Protein AF-A0A2E4BAB6-F1 (afdb_monomer_lite)

Secondary structure (DSSP, 8-state):
------------------S-SS--------PPPPPTT---EEEE-TTTHHHHHHHHHHH-TT-EEEEEES-GGG-S--S-SEEEETTGGGSS-----PPPPPSSTTS--PPPPPPPHHHHHHHHHHHHHHHHHHHH-TTEEEEEE-S-SS--HHHHHHHHHHHHHHHHTT-TTTS----PPPPS-HHHHHHHHHHTT-SSHHHHHHHHHHHIIIIIGGG--

Sequence (221 aa):
MTTDAQDAQDPFDVDAATEADRQNAGHPSEATPAPKGVPRLHVAGTSTVCREIEAVRAQHPEAGVFLVTLSWRHNYNCGADQVIVANEPRGAAFDLRPPPKPKRKGEPKEQPSTLSIDELHGLINVGEEIVHLLLDDERTHVVVMDGYPQGQIYARFAACLAGRCLKLRRASRHVTMPRMTAPADAICKAALARFKKCRSVEKMRAAAEAYYHEELADRFP

Structure (mmCIF, N/CA/C/O backbone):
data_AF-A0A2E4BAB6-F1
#
_entry.id   AF-A0A2E4BAB6-F1
#
loop_
_atom_site.group_PDB
_atom_site.id
_atom_site.type_symbol
_atom_site.label_atom_id
_atom_site.label_alt_id
_atom_site.label_comp_id
_atom_site.label_asym_id
_atom_site.label_entity_id
_atom_site.label_seq_id
_atom_site.pdbx_PDB_ins_code
_atom_site.Cartn_x
_atom_site.Cartn_y
_atom_site.Cartn_z
_atom_site.occupancy
_atom_site.B_iso_or_equiv
_atom_site.auth_seq_id
_atom_site.auth_comp_id
_atom_site.auth_asym_id
_atom_site.auth_atom_id
_atom_site.pdbx_PDB_model_num
ATOM 1 N N . MET A 1 1 ? -14.820 -82.197 18.570 1.00 39.72 1 MET A N 1
ATOM 2 C CA . MET A 1 1 ? -13.629 -82.302 19.435 1.00 39.72 1 MET A CA 1
ATOM 3 C C . MET A 1 1 ? -12.663 -81.249 18.926 1.00 39.72 1 MET A C 1
ATOM 5 O O . MET A 1 1 ? -12.193 -81.386 17.808 1.00 39.72 1 MET A O 1
ATOM 9 N N . THR A 1 2 ? -12.787 -80.048 19.498 1.00 39.47 2 THR A N 1
ATOM 10 C CA . THR A 1 2 ? -11.874 -79.471 20.521 1.00 39.47 2 THR A CA 1
ATOM 11 C C . THR A 1 2 ? -10.687 -78.816 19.813 1.00 39.47 2 THR A C 1
ATOM 13 O O . THR A 1 2 ? -9.873 -79.531 19.243 1.00 39.47 2 THR A O 1
ATOM 16 N N . THR A 1 3 ? -10.776 -77.496 19.566 1.00 40.22 3 THR A N 1
ATOM 17 C CA . THR A 1 3 ? -10.266 -76.392 20.438 1.00 40.22 3 THR A CA 1
ATOM 18 C C . THR A 1 3 ? -8.757 -76.258 20.253 1.00 40.22 3 THR A C 1
ATOM 20 O O . THR A 1 3 ? -8.073 -77.268 20.179 1.00 40.22 3 THR A O 1
ATOM 23 N N . ASP A 1 4 ? -8.107 -75.111 20.247 1.00 38.69 4 ASP A N 1
ATOM 24 C CA . ASP A 1 4 ? -8.407 -73.679 20.305 1.00 38.69 4 ASP A CA 1
ATOM 25 C C . ASP A 1 4 ? -7.017 -73.016 20.206 1.00 38.69 4 ASP A C 1
ATOM 27 O O . ASP A 1 4 ? -6.003 -73.719 20.262 1.00 38.69 4 ASP A O 1
ATOM 31 N N . ALA A 1 5 ? -6.996 -71.681 20.207 1.00 46.00 5 ALA A N 1
ATOM 32 C CA . ALA A 1 5 ? -5.872 -70.843 20.641 1.00 46.00 5 ALA A CA 1
ATOM 33 C C . ALA A 1 5 ? -4.708 -70.678 19.627 1.00 46.00 5 ALA A C 1
ATOM 35 O O . ALA A 1 5 ? -4.180 -71.644 19.095 1.00 46.00 5 ALA A O 1
ATOM 36 N N . GLN A 1 6 ? -4.219 -69.470 19.323 1.00 46.00 6 GLN A N 1
ATOM 37 C CA . GLN A 1 6 ? -4.234 -68.252 20.136 1.00 46.00 6 GLN A CA 1
ATOM 38 C C . GLN A 1 6 ? -3.813 -67.002 19.336 1.00 46.00 6 GLN A C 1
ATOM 40 O O . GLN A 1 6 ? -2.966 -67.101 18.453 1.00 46.00 6 GLN A O 1
ATOM 45 N N . ASP A 1 7 ? -4.393 -65.874 19.772 1.00 41.25 7 ASP A N 1
ATOM 46 C CA . ASP A 1 7 ? -3.896 -64.485 19.892 1.00 41.25 7 ASP A CA 1
ATOM 47 C C . ASP A 1 7 ? -3.332 -63.732 18.664 1.00 41.25 7 ASP A C 1
ATOM 49 O O . ASP A 1 7 ? -2.538 -64.252 17.892 1.00 41.25 7 ASP A O 1
ATOM 53 N N . ALA A 1 8 ? -3.671 -62.457 18.416 1.00 42.31 8 ALA A N 1
ATOM 54 C CA . ALA A 1 8 ? -4.069 -61.356 19.313 1.00 42.31 8 ALA A CA 1
ATOM 55 C C . ALA A 1 8 ? -5.081 -60.416 18.599 1.00 42.31 8 ALA A C 1
ATOM 57 O O . ALA A 1 8 ? -4.942 -60.175 17.402 1.00 42.31 8 ALA A O 1
ATOM 58 N N . GLN A 1 9 ? -6.231 -60.053 19.185 1.00 40.25 9 GLN A N 1
ATOM 59 C CA . GLN A 1 9 ? -6.494 -58.921 20.105 1.00 40.25 9 GLN A CA 1
ATOM 60 C C . GLN A 1 9 ? -6.102 -57.515 19.583 1.00 40.25 9 GLN A C 1
ATOM 62 O O . GLN A 1 9 ? -4.932 -57.146 19.604 1.00 40.25 9 GLN A O 1
ATOM 67 N N . ASP A 1 10 ? -7.120 -56.789 19.078 1.00 41.84 10 ASP A N 1
ATOM 68 C CA . ASP A 1 10 ? -7.724 -55.502 19.544 1.00 41.84 10 ASP A CA 1
ATOM 69 C C . ASP A 1 10 ? -7.013 -54.705 20.672 1.00 41.84 10 ASP A C 1
ATOM 71 O O . ASP A 1 10 ? -6.209 -55.299 21.389 1.00 41.84 10 ASP A O 1
ATOM 75 N N . PRO A 1 11 ? -7.386 -53.443 21.020 1.00 48.22 11 PRO A N 1
ATOM 76 C CA . PRO A 1 11 ? -8.389 -52.518 20.451 1.00 48.22 11 PRO A CA 1
ATOM 77 C C . PRO A 1 11 ? -7.924 -51.032 20.454 1.00 48.22 11 PRO A C 1
ATOM 79 O O . PRO A 1 11 ? -6.825 -50.714 20.894 1.00 48.22 11 PRO A O 1
ATOM 82 N N . PHE A 1 12 ? -8.757 -50.109 19.960 1.00 40.88 12 PHE A N 1
ATOM 83 C CA . PHE A 1 12 ? -9.230 -48.900 20.673 1.00 40.88 12 PHE A CA 1
ATOM 84 C C . PHE A 1 12 ? -9.805 -47.875 19.687 1.00 40.88 12 PHE A C 1
ATOM 86 O O . PHE A 1 12 ? -9.094 -47.058 19.102 1.00 40.88 12 PHE A O 1
ATOM 93 N N . ASP A 1 13 ? -11.135 -47.910 19.582 1.00 45.53 13 ASP A N 1
ATOM 94 C CA . ASP A 1 13 ? -11.971 -46.717 19.475 1.00 45.53 13 ASP A CA 1
ATOM 95 C C . ASP A 1 13 ? -11.515 -45.643 20.468 1.00 45.53 13 ASP A C 1
ATOM 97 O O . ASP A 1 13 ? -11.344 -45.928 21.658 1.00 45.53 13 ASP A O 1
ATOM 101 N N . VAL A 1 14 ? -11.426 -44.396 20.000 1.00 47.94 14 VAL A N 1
ATOM 102 C CA . VAL A 1 14 ? -11.702 -43.239 20.852 1.00 47.94 14 VAL A CA 1
ATOM 103 C C . VAL A 1 14 ? -12.513 -42.225 20.050 1.00 47.94 14 VAL A C 1
ATOM 105 O O . VAL A 1 14 ? -12.021 -41.566 19.134 1.00 47.94 14 VAL A O 1
ATOM 108 N N . ASP A 1 15 ? -13.779 -42.155 20.437 1.00 36.84 15 ASP A N 1
ATOM 109 C CA . ASP A 1 15 ? -14.764 -41.132 20.131 1.00 36.84 15 ASP A CA 1
ATOM 110 C C . ASP A 1 15 ? -14.285 -39.690 20.379 1.00 36.84 15 ASP A C 1
ATOM 112 O O . ASP A 1 15 ? -13.446 -39.406 21.232 1.00 36.84 15 ASP A O 1
ATOM 116 N N . ALA A 1 16 ? -14.996 -38.776 19.715 1.00 43.91 16 ALA A N 1
ATOM 117 C CA . ALA A 1 16 ? -15.327 -37.435 20.192 1.00 43.91 16 ALA A CA 1
ATOM 118 C C . ALA A 1 16 ? -14.174 -36.434 20.411 1.00 43.91 16 ALA A C 1
ATOM 120 O O . ALA A 1 16 ? -13.684 -36.219 21.516 1.00 43.91 16 ALA A O 1
ATOM 121 N N . ALA A 1 17 ? -13.920 -35.634 19.374 1.00 35.47 17 ALA A N 1
ATOM 122 C CA . ALA A 1 17 ? -13.542 -34.232 19.544 1.00 35.47 17 ALA A CA 1
ATOM 123 C C . ALA A 1 17 ? -14.563 -33.344 18.810 1.00 35.47 17 ALA A C 1
ATOM 125 O O . ALA A 1 17 ? -14.364 -32.908 17.682 1.00 35.47 17 ALA A O 1
ATOM 126 N N . THR A 1 18 ? -15.707 -33.187 19.477 1.00 41.09 18 THR A N 1
ATOM 127 C CA . THR A 1 18 ? -16.563 -31.992 19.546 1.00 41.09 18 THR A CA 1
ATOM 128 C C . THR A 1 18 ? -16.419 -30.932 18.446 1.00 41.09 18 THR A C 1
ATOM 130 O O . THR A 1 18 ? -15.488 -30.128 18.439 1.00 41.09 18 THR A O 1
ATOM 133 N N . GLU A 1 19 ? -17.473 -30.814 17.634 1.00 36.81 19 GLU A N 1
ATOM 134 C CA . GLU A 1 19 ? -17.879 -29.627 16.864 1.00 36.81 19 GLU A CA 1
ATOM 135 C C . GLU A 1 19 ? -18.246 -28.428 17.776 1.00 36.81 19 GLU A C 1
ATOM 137 O O . GLU A 1 19 ? -19.309 -27.824 17.643 1.00 36.81 19 GLU A O 1
ATOM 142 N N . ALA A 1 20 ? -17.383 -28.071 18.730 1.00 40.28 20 ALA A N 1
ATOM 143 C CA . ALA A 1 20 ? -17.658 -27.060 19.754 1.00 40.28 20 ALA A CA 1
ATOM 144 C C . ALA A 1 20 ? -16.618 -25.927 19.818 1.00 40.28 20 ALA A C 1
ATOM 146 O O . ALA A 1 20 ? -16.483 -25.306 20.862 1.00 40.28 20 ALA A O 1
ATOM 147 N N . ASP A 1 21 ? -15.917 -25.621 18.717 1.00 37.84 21 ASP A N 1
ATOM 148 C CA . ASP A 1 21 ? -14.937 -24.512 18.691 1.00 37.84 21 ASP A CA 1
ATOM 149 C C . ASP A 1 21 ? -15.083 -23.542 17.500 1.00 37.84 21 ASP A C 1
ATOM 151 O O . ASP A 1 21 ? -14.215 -22.719 17.220 1.00 37.84 21 ASP A O 1
ATOM 155 N N . ARG A 1 22 ? -16.221 -23.580 16.790 1.00 43.19 22 ARG A N 1
ATOM 156 C CA . ARG A 1 22 ? -16.559 -22.603 15.728 1.00 43.19 22 ARG A CA 1
ATOM 157 C C . ARG A 1 22 ? -17.624 -21.583 16.126 1.00 43.19 22 ARG A C 1
ATOM 159 O O . ARG A 1 22 ? -18.223 -20.941 15.267 1.00 43.19 22 ARG A O 1
ATOM 166 N N . GLN A 1 23 ? -17.835 -21.392 17.422 1.00 39.34 23 GLN A N 1
ATOM 167 C CA . GLN A 1 23 ? -18.718 -20.356 17.950 1.00 39.34 23 GLN A CA 1
ATOM 168 C C . GLN A 1 23 ? -17.993 -19.522 19.001 1.00 39.34 23 GLN A C 1
ATOM 170 O O . GLN A 1 23 ? -18.394 -19.463 20.154 1.00 39.34 23 GLN A O 1
ATOM 175 N N . ASN A 1 24 ? -16.952 -18.810 18.575 1.00 38.56 24 ASN A N 1
ATOM 176 C CA . ASN A 1 24 ? -16.616 -17.545 19.217 1.00 38.56 24 ASN A CA 1
ATOM 177 C C . ASN A 1 24 ? -16.990 -16.400 18.269 1.00 38.56 24 ASN A C 1
ATOM 179 O O . ASN A 1 24 ? -16.172 -15.590 17.845 1.00 38.56 24 ASN A O 1
ATOM 183 N N . ALA A 1 25 ? -18.281 -16.368 17.925 1.00 43.34 25 ALA A N 1
ATOM 184 C CA . ALA A 1 25 ? -18.979 -15.144 17.560 1.00 43.34 25 ALA A CA 1
ATOM 185 C C . ALA A 1 25 ? -19.111 -14.299 18.839 1.00 43.34 25 ALA A C 1
ATOM 187 O O . ALA A 1 25 ? -20.177 -14.205 19.447 1.00 43.34 25 ALA A O 1
ATOM 188 N N . GLY A 1 26 ? -17.975 -13.767 19.293 1.00 34.59 26 GLY A N 1
ATOM 189 C CA . GLY A 1 26 ? -17.911 -12.808 20.381 1.00 34.59 26 GLY A CA 1
ATOM 190 C C . GLY A 1 26 ? -18.601 -11.527 19.934 1.00 34.59 26 GLY A C 1
ATOM 191 O O . GLY A 1 26 ? -18.314 -11.005 18.862 1.00 34.59 26 GLY A O 1
ATOM 192 N N . HIS A 1 27 ? -19.561 -11.101 20.746 1.00 39.41 27 HIS A N 1
ATOM 193 C CA . HIS A 1 27 ? -20.452 -9.960 20.594 1.00 39.41 27 HIS A CA 1
ATOM 194 C C . HIS A 1 27 ? -19.875 -8.730 19.878 1.00 39.41 27 HIS A C 1
ATOM 196 O O . HIS A 1 27 ? -18.681 -8.453 20.011 1.00 39.41 27 HIS A O 1
ATOM 202 N N . PRO A 1 28 ? -20.729 -7.916 19.214 1.00 41.34 28 PRO A N 1
ATOM 203 C CA . PRO A 1 28 ? -20.348 -6.559 18.866 1.00 41.34 28 PRO A CA 1
ATOM 204 C C . PRO A 1 28 ? -19.987 -5.867 20.177 1.00 41.34 28 PRO A C 1
ATOM 206 O O . PRO A 1 28 ? -20.848 -5.558 20.998 1.00 41.34 28 PRO A O 1
ATOM 209 N N . SER A 1 29 ? -18.685 -5.729 20.405 1.00 43.72 29 SER A N 1
ATOM 210 C CA . SER A 1 29 ? -18.140 -4.901 21.459 1.00 43.72 29 SER A CA 1
ATOM 211 C C . SER A 1 29 ? -18.862 -3.565 21.353 1.00 43.72 29 SER A C 1
ATOM 213 O O . SER A 1 29 ? -18.855 -2.945 20.290 1.00 43.72 29 SER A O 1
ATOM 215 N N . GLU A 1 30 ? -19.505 -3.150 22.442 1.00 48.50 30 GLU A N 1
ATOM 216 C CA . GLU A 1 30 ? -20.134 -1.836 22.632 1.00 48.50 30 GLU A CA 1
ATOM 217 C C . GLU A 1 30 ? -19.064 -0.722 22.685 1.00 48.50 30 GLU A C 1
ATOM 219 O O . GLU A 1 30 ? -19.130 0.234 23.449 1.00 48.50 30 GLU A O 1
ATOM 224 N N . ALA A 1 31 ? -18.007 -0.897 21.901 1.00 56.44 31 ALA A N 1
ATOM 225 C CA . ALA A 1 31 ? -16.891 -0.007 21.755 1.00 56.44 31 ALA A CA 1
ATOM 226 C C . ALA A 1 31 ? -17.279 1.129 20.830 1.00 56.44 31 ALA A C 1
ATOM 228 O O . ALA A 1 31 ? -18.000 0.976 19.837 1.00 56.44 31 ALA A O 1
ATOM 229 N N . THR A 1 32 ? -16.757 2.293 21.169 1.00 62.59 32 THR A N 1
ATOM 230 C CA . THR A 1 32 ? -17.086 3.508 20.444 1.00 62.59 32 THR A CA 1
ATOM 231 C C . THR A 1 32 ? -16.407 3.443 19.071 1.00 62.59 32 THR A C 1
ATOM 233 O O . THR A 1 32 ? -15.214 3.132 18.999 1.00 62.59 32 THR A O 1
ATOM 236 N N . PRO A 1 33 ? -17.119 3.715 17.960 1.00 65.44 33 PRO A N 1
ATOM 237 C CA . PRO A 1 33 ? -16.492 3.755 16.643 1.00 65.44 33 PRO A CA 1
ATOM 238 C C . PRO A 1 33 ? -15.363 4.789 16.628 1.00 65.44 33 PRO A C 1
ATOM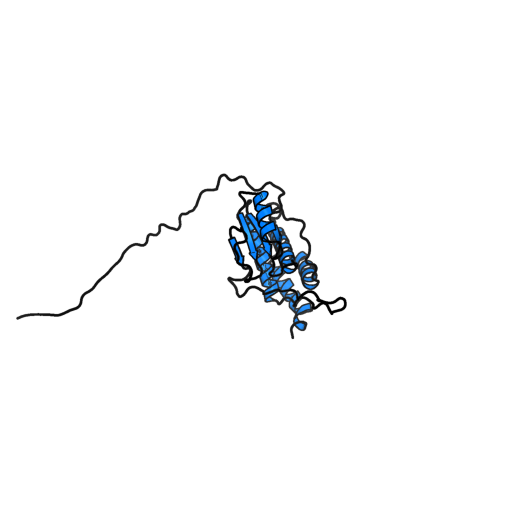 240 O O . PRO A 1 33 ? -15.408 5.785 17.361 1.00 65.44 33 PRO A O 1
ATOM 243 N N . ALA A 1 34 ? -14.354 4.576 15.776 1.00 62.66 34 ALA A N 1
ATOM 244 C CA . ALA A 1 34 ? -13.258 5.529 15.657 1.00 62.66 34 ALA A CA 1
ATOM 245 C C . ALA A 1 34 ? -13.809 6.941 15.365 1.00 62.66 34 ALA A C 1
ATOM 247 O O . ALA A 1 34 ? -14.742 7.089 14.562 1.00 62.66 34 ALA A O 1
ATOM 248 N N . PRO A 1 35 ? -13.247 7.998 15.980 1.00 63.91 35 PRO A N 1
ATOM 249 C CA . PRO A 1 35 ? -13.722 9.353 15.754 1.00 63.91 35 PRO A CA 1
ATOM 250 C C . PRO A 1 35 ? -13.698 9.691 14.259 1.00 63.91 35 PRO A C 1
ATOM 252 O O . PRO A 1 35 ? -12.701 9.480 13.561 1.00 63.91 35 PRO A O 1
ATOM 255 N N . LYS A 1 36 ? -14.808 10.235 13.746 1.00 68.25 36 LYS A N 1
ATOM 256 C CA . LYS A 1 36 ? -14.900 10.650 12.340 1.00 68.25 36 LYS A CA 1
ATOM 257 C C . LYS A 1 36 ? -13.780 11.642 12.016 1.00 68.25 36 LYS A C 1
ATOM 259 O O . LYS A 1 36 ? -13.602 12.631 12.720 1.00 68.25 36 LYS A O 1
ATOM 264 N N . GLY A 1 37 ? -13.066 11.405 10.916 1.00 72.75 37 GLY A N 1
ATOM 265 C CA . GLY A 1 37 ? -11.994 12.287 10.443 1.00 72.75 37 GLY A CA 1
ATOM 266 C C . GLY A 1 37 ? -10.582 11.896 10.887 1.00 72.75 37 GLY A C 1
ATOM 267 O O . GLY A 1 37 ? -9.629 12.570 10.495 1.00 72.75 37 GLY A O 1
ATOM 268 N N . VAL A 1 38 ? -10.420 10.805 11.636 1.00 82.75 38 VAL A N 1
ATOM 269 C CA . VAL A 1 38 ? -9.101 10.270 11.995 1.00 82.75 38 VAL A CA 1
ATOM 270 C C . VAL A 1 38 ? -8.523 9.450 10.834 1.00 82.75 38 VAL A C 1
ATOM 272 O O . VAL A 1 38 ? -9.184 8.525 10.356 1.00 82.75 38 VAL A O 1
ATOM 275 N N . PRO A 1 39 ? -7.297 9.742 10.362 1.00 89.88 39 PRO A N 1
ATOM 276 C CA . PRO A 1 39 ? -6.596 8.888 9.410 1.00 89.88 39 PRO A CA 1
ATOM 277 C C . PRO A 1 39 ? -6.410 7.465 9.953 1.00 89.88 39 PRO A C 1
ATOM 279 O O . PRO A 1 39 ? -5.810 7.292 11.006 1.00 89.88 39 PRO A O 1
ATOM 282 N N . ARG A 1 40 ? -6.890 6.451 9.220 1.00 93.38 40 ARG A N 1
ATOM 283 C CA . ARG A 1 40 ? -6.779 5.032 9.626 1.00 93.38 40 ARG A CA 1
ATOM 284 C C . ARG A 1 40 ? -5.708 4.238 8.873 1.00 93.38 40 ARG A C 1
ATOM 286 O O . ARG A 1 40 ? -5.463 3.082 9.187 1.00 93.38 40 ARG A O 1
ATOM 293 N N . LEU A 1 41 ? -5.053 4.850 7.883 1.00 95.12 41 LEU A N 1
ATOM 294 C CA . LEU A 1 41 ? -3.919 4.258 7.167 1.00 95.12 41 LEU A CA 1
ATOM 295 C C . LEU A 1 41 ? -2.649 5.052 7.453 1.00 95.12 41 LEU A C 1
ATOM 297 O O . LEU A 1 41 ? -2.609 6.251 7.190 1.00 95.12 41 LEU A O 1
ATOM 301 N N . HIS A 1 42 ? -1.607 4.374 7.910 1.00 93.62 42 HIS A N 1
ATOM 302 C CA . HIS A 1 42 ? -0.327 4.954 8.293 1.00 93.62 42 HIS A CA 1
ATOM 303 C C . HIS A 1 42 ? 0.803 4.342 7.472 1.00 93.62 42 HIS A C 1
ATOM 305 O O . HIS A 1 42 ? 0.699 3.222 6.970 1.00 93.62 42 HIS A O 1
ATOM 311 N N . VAL A 1 43 ? 1.900 5.085 7.338 1.00 92.31 43 VAL A N 1
ATOM 312 C CA . VAL A 1 43 ? 3.095 4.622 6.634 1.00 92.31 43 VAL A CA 1
ATOM 313 C C . VAL A 1 43 ? 4.310 4.813 7.527 1.00 92.31 43 VAL A C 1
ATOM 315 O O . VAL A 1 43 ? 4.632 5.939 7.909 1.00 92.31 43 VAL A O 1
ATOM 318 N N . ALA A 1 44 ? 5.015 3.723 7.805 1.00 89.31 44 ALA A N 1
ATOM 319 C CA . ALA A 1 44 ? 6.187 3.707 8.668 1.00 89.31 44 ALA A CA 1
ATOM 320 C C . ALA A 1 44 ? 7.401 3.089 7.959 1.00 89.31 44 ALA A C 1
ATOM 322 O O . ALA A 1 44 ? 7.269 2.335 6.998 1.00 89.31 44 ALA A O 1
ATOM 323 N N . GLY A 1 45 ? 8.600 3.445 8.426 1.00 86.19 45 GLY A N 1
ATOM 324 C CA . GLY A 1 45 ? 9.817 2.682 8.142 1.00 86.19 45 GLY A CA 1
ATOM 325 C C . GLY A 1 45 ? 10.113 1.722 9.294 1.00 86.19 45 GLY A C 1
ATOM 326 O O . GLY A 1 45 ? 9.534 1.847 10.375 1.00 86.19 45 GLY A O 1
ATOM 327 N N . THR A 1 46 ? 11.058 0.803 9.106 1.00 84.56 46 THR A N 1
ATOM 328 C CA . THR A 1 46 ? 11.363 -0.231 10.118 1.00 84.56 46 THR A CA 1
ATOM 329 C C . THR A 1 46 ? 11.838 0.364 11.446 1.00 84.56 46 THR A C 1
ATOM 331 O O . THR A 1 46 ? 11.529 -0.166 12.506 1.00 84.56 46 THR A O 1
ATOM 334 N N . SER A 1 47 ? 12.520 1.515 11.408 1.00 84.56 47 SER A N 1
ATOM 335 C CA . SER A 1 47 ? 12.979 2.226 12.610 1.00 84.56 47 SER A CA 1
ATOM 336 C C . SER A 1 47 ? 11.891 3.048 13.313 1.00 84.56 47 SER A C 1
ATOM 338 O O . SER A 1 47 ? 12.101 3.503 14.434 1.00 84.56 47 SER A O 1
ATOM 340 N N . THR A 1 48 ? 10.739 3.269 12.670 1.00 87.56 48 THR A N 1
ATOM 341 C CA . THR A 1 48 ? 9.663 4.124 13.200 1.00 87.56 48 THR A CA 1
ATOM 342 C C . THR A 1 48 ? 8.359 3.379 13.457 1.00 87.56 48 THR A C 1
ATOM 344 O O . THR A 1 48 ? 7.432 3.992 13.972 1.00 87.56 48 THR A O 1
ATOM 347 N N . VAL A 1 49 ? 8.263 2.098 13.085 1.00 89.62 49 VAL A N 1
ATOM 348 C CA . VAL A 1 49 ? 7.010 1.330 13.128 1.00 89.62 49 VAL A CA 1
ATOM 349 C C . VAL A 1 49 ? 6.444 1.204 14.541 1.00 89.62 49 VAL A C 1
ATOM 351 O O . VAL A 1 49 ? 5.273 1.512 14.730 1.00 89.62 49 VAL A O 1
ATOM 354 N N . CYS A 1 50 ? 7.269 0.875 15.542 1.00 91.12 50 CYS A N 1
ATOM 355 C CA . CYS A 1 50 ? 6.806 0.765 16.930 1.00 91.12 50 CYS A CA 1
ATOM 356 C C . CYS A 1 50 ? 6.246 2.098 17.433 1.00 91.12 50 CYS A C 1
ATOM 358 O O . CYS A 1 50 ? 5.142 2.142 17.957 1.00 91.12 50 CYS A O 1
ATOM 360 N N . ARG A 1 51 ? 6.952 3.205 17.169 1.00 91.25 51 ARG A N 1
ATOM 361 C CA . ARG A 1 51 ? 6.495 4.548 17.549 1.00 91.25 51 ARG A CA 1
ATOM 362 C C . ARG A 1 51 ? 5.174 4.924 16.872 1.00 91.25 51 ARG A C 1
ATOM 364 O O . ARG A 1 51 ? 4.348 5.586 17.486 1.00 91.25 51 ARG A O 1
ATOM 371 N N . GLU A 1 52 ? 4.986 4.550 15.606 1.00 91.69 52 GLU A N 1
ATOM 372 C CA . GLU A 1 52 ? 3.736 4.821 14.887 1.00 91.69 52 GLU A CA 1
ATOM 373 C C . GLU A 1 52 ? 2.572 4.020 15.488 1.00 91.69 52 GLU A C 1
ATOM 375 O O . GLU A 1 52 ? 1.508 4.580 15.734 1.00 91.69 52 GLU A O 1
ATOM 380 N N . ILE A 1 53 ? 2.791 2.737 15.794 1.00 92.69 53 ILE A N 1
ATOM 381 C CA . ILE A 1 53 ? 1.799 1.869 16.446 1.00 92.69 53 ILE A CA 1
ATOM 382 C C . ILE A 1 53 ? 1.446 2.394 17.844 1.00 92.69 53 ILE A C 1
ATOM 384 O O . ILE A 1 53 ? 0.269 2.531 18.174 1.00 92.69 53 ILE A O 1
ATOM 388 N N . GLU A 1 54 ? 2.447 2.745 18.651 1.00 93.19 54 GLU A N 1
ATOM 389 C CA . GLU A 1 54 ? 2.254 3.346 19.974 1.00 93.19 54 GLU A CA 1
ATOM 390 C C . GLU A 1 54 ? 1.467 4.657 19.888 1.00 93.19 54 GLU A C 1
ATOM 392 O O . GLU A 1 54 ? 0.560 4.882 20.687 1.00 93.19 54 GLU A O 1
ATOM 397 N N . ALA A 1 55 ? 1.757 5.506 18.897 1.00 92.19 55 ALA A N 1
ATOM 398 C CA . ALA A 1 55 ? 1.029 6.753 18.686 1.00 92.19 55 ALA A CA 1
ATOM 399 C C . ALA A 1 55 ? -0.441 6.515 18.308 1.00 92.19 55 ALA A C 1
ATOM 401 O O . ALA A 1 55 ? -1.310 7.238 18.798 1.00 92.19 55 ALA A O 1
ATOM 402 N N . VAL A 1 56 ? -0.727 5.502 17.480 1.00 92.25 56 VAL A N 1
ATOM 403 C CA . VAL A 1 56 ? -2.104 5.092 17.162 1.00 92.25 56 VAL A CA 1
ATOM 404 C C . VAL A 1 56 ? -2.822 4.636 18.427 1.00 92.25 56 VAL A C 1
ATOM 406 O O . VAL A 1 56 ? -3.906 5.136 18.710 1.00 92.25 56 VAL A O 1
ATOM 409 N N . ARG A 1 57 ? -2.207 3.761 19.231 1.00 91.38 57 ARG A N 1
ATOM 410 C CA . ARG A 1 57 ? -2.817 3.263 20.475 1.00 91.38 57 ARG A CA 1
ATOM 411 C C . ARG A 1 57 ? -3.019 4.353 21.521 1.00 91.38 57 ARG A C 1
ATOM 413 O O . ARG A 1 57 ? -4.035 4.355 22.205 1.00 91.38 57 ARG A O 1
ATOM 420 N N . ALA A 1 58 ? -2.087 5.296 21.631 1.00 91.12 58 ALA A N 1
ATOM 421 C CA . ALA A 1 58 ? -2.220 6.429 22.542 1.00 91.12 58 ALA A CA 1
ATOM 422 C C . ALA A 1 58 ? -3.413 7.329 22.176 1.00 91.12 58 ALA A C 1
ATOM 424 O O . ALA A 1 58 ? -4.042 7.906 23.059 1.00 91.12 58 ALA A O 1
ATOM 425 N N . GLN A 1 59 ? -3.727 7.449 20.883 1.00 89.12 59 GLN A N 1
ATOM 426 C CA . GLN A 1 59 ? -4.866 8.233 20.394 1.00 89.12 59 GLN A CA 1
ATOM 427 C C . GLN A 1 59 ? -6.173 7.428 20.395 1.00 89.12 59 GLN A C 1
ATOM 429 O O . GLN A 1 59 ? -7.242 7.991 20.632 1.00 89.12 59 GLN A O 1
ATOM 434 N N . HIS A 1 60 ? -6.087 6.118 20.150 1.00 89.06 60 HIS A N 1
ATOM 435 C CA . HIS A 1 60 ? -7.217 5.203 20.004 1.00 89.06 60 HIS A CA 1
ATOM 436 C C . HIS A 1 60 ? -6.944 3.887 20.749 1.00 89.06 60 HIS A C 1
ATOM 438 O O . HIS A 1 60 ? -6.546 2.898 20.133 1.00 89.06 60 HIS A O 1
ATOM 444 N N . PRO A 1 61 ? -7.166 3.845 22.075 1.00 88.31 61 PRO A N 1
ATOM 445 C CA . PRO A 1 61 ? -6.860 2.664 22.887 1.00 88.31 61 PRO A CA 1
ATOM 446 C C . PRO A 1 61 ? -7.642 1.405 22.489 1.00 88.31 61 PRO A C 1
ATOM 448 O O . PRO A 1 61 ? -7.142 0.299 22.659 1.00 88.31 61 PRO A O 1
ATOM 451 N N . GLU A 1 62 ? -8.848 1.574 21.940 1.00 88.25 62 GLU A N 1
ATOM 452 C CA . GLU A 1 62 ? -9.737 0.484 21.508 1.00 88.25 62 GLU A CA 1
ATOM 453 C C . GLU A 1 62 ? -9.560 0.096 20.026 1.00 88.25 62 GLU A C 1
ATOM 455 O O . GLU A 1 62 ? -10.320 -0.722 19.508 1.00 88.25 62 GLU A O 1
ATOM 460 N N . ALA A 1 63 ? -8.603 0.703 19.313 1.00 89.81 63 ALA A N 1
ATOM 461 C CA . ALA A 1 63 ? -8.367 0.401 17.905 1.00 89.81 63 ALA A CA 1
ATOM 462 C C . ALA A 1 63 ? -7.687 -0.961 17.715 1.00 89.81 63 ALA A C 1
ATOM 464 O O . ALA A 1 63 ? -6.710 -1.274 18.398 1.00 89.81 63 ALA A O 1
ATOM 465 N N . GLY A 1 64 ? -8.146 -1.710 16.709 1.00 93.19 64 GLY A N 1
ATOM 466 C CA . GLY A 1 64 ? -7.399 -2.840 16.161 1.00 93.19 64 GLY A CA 1
ATOM 467 C C . GLY A 1 64 ? -6.295 -2.324 15.241 1.00 93.19 64 GLY A C 1
ATOM 468 O O . GLY A 1 64 ? -6.581 -1.655 14.248 1.00 93.19 64 GLY A O 1
ATOM 469 N N . VAL A 1 65 ? -5.034 -2.600 15.559 1.00 94.56 65 VAL A N 1
ATOM 470 C CA . VAL A 1 65 ? -3.863 -2.123 14.817 1.00 94.56 65 VAL A CA 1
ATOM 471 C C . VAL A 1 65 ? -3.217 -3.277 14.060 1.00 94.56 65 VAL A C 1
ATOM 473 O O . VAL A 1 65 ? -2.566 -4.144 14.644 1.00 94.56 65 VAL A O 1
ATOM 476 N N . PHE A 1 66 ? -3.338 -3.245 12.736 1.00 94.50 66 PHE A N 1
ATOM 477 C CA . PHE A 1 66 ? -2.732 -4.217 11.832 1.00 94.50 66 PHE A CA 1
ATOM 478 C C . PHE A 1 66 ? -1.446 -3.653 11.240 1.00 94.50 66 PHE A C 1
ATOM 480 O O . PHE A 1 66 ? -1.434 -2.551 10.684 1.00 94.50 66 PHE A O 1
ATOM 487 N N . LEU A 1 67 ? -0.368 -4.430 11.294 1.00 93.00 67 LEU A N 1
ATOM 488 C CA . LEU A 1 67 ? 0.858 -4.133 10.566 1.00 93.00 67 LEU A CA 1
ATOM 489 C C . LEU A 1 67 ? 0.877 -4.917 9.253 1.00 93.00 67 LEU A C 1
ATOM 491 O O . LEU A 1 67 ? 1.011 -6.134 9.266 1.00 93.00 67 LEU A O 1
ATOM 495 N N . VAL A 1 68 ? 0.824 -4.222 8.120 1.00 92.31 68 VAL A N 1
ATOM 496 C CA . VAL A 1 68 ? 1.064 -4.811 6.797 1.00 92.31 68 VAL A CA 1
ATOM 497 C C . VAL A 1 68 ? 2.523 -4.565 6.415 1.00 92.31 68 VAL A C 1
ATOM 499 O O . VAL A 1 68 ? 2.921 -3.436 6.111 1.00 92.31 68 VAL A O 1
ATOM 502 N N . THR A 1 69 ? 3.340 -5.617 6.438 1.00 89.06 69 THR A N 1
ATOM 503 C CA . THR A 1 69 ? 4.767 -5.539 6.104 1.00 89.06 69 THR A CA 1
ATOM 504 C C . THR A 1 69 ? 5.038 -6.075 4.706 1.00 89.06 69 THR A C 1
ATOM 506 O O . THR A 1 69 ? 4.649 -7.186 4.363 1.00 89.06 69 THR A O 1
ATOM 509 N N . LEU A 1 70 ? 5.772 -5.306 3.902 1.00 85.56 70 LEU A N 1
ATOM 510 C CA . LEU A 1 70 ? 6.303 -5.753 2.611 1.00 85.56 70 LEU A CA 1
ATOM 511 C C . LEU A 1 70 ? 7.624 -6.538 2.761 1.00 85.56 70 LEU A C 1
ATOM 513 O O . LEU A 1 70 ? 8.327 -6.730 1.781 1.00 85.56 70 LEU A O 1
ATOM 517 N N . SER A 1 71 ? 8.014 -6.939 3.978 1.00 77.62 71 SER A N 1
ATOM 518 C CA . SER A 1 71 ? 9.275 -7.639 4.263 1.00 77.62 71 SER A CA 1
ATOM 519 C C . SER A 1 71 ? 9.115 -8.718 5.332 1.00 77.62 71 SER A C 1
ATOM 521 O O . SER A 1 71 ? 8.551 -8.474 6.399 1.00 77.62 71 SER A O 1
ATOM 523 N N . TRP A 1 72 ? 9.707 -9.889 5.079 1.00 72.00 72 TRP A N 1
ATOM 524 C CA . TRP A 1 72 ? 9.683 -11.052 5.986 1.00 72.00 72 TRP A CA 1
ATOM 525 C C . TRP A 1 72 ? 10.553 -10.843 7.215 1.00 72.00 72 TRP A C 1
ATOM 527 O O . TRP A 1 72 ? 10.345 -11.450 8.259 1.00 72.00 72 TRP A O 1
ATOM 537 N N . ARG A 1 73 ? 11.553 -9.966 7.104 1.00 65.94 73 ARG A N 1
ATOM 538 C CA . ARG A 1 73 ? 12.553 -9.765 8.156 1.00 65.94 73 ARG A CA 1
ATOM 539 C C . ARG A 1 73 ? 12.012 -8.986 9.350 1.00 65.94 73 ARG A C 1
ATOM 541 O O . ARG A 1 73 ? 12.761 -8.755 10.292 1.00 65.94 73 ARG A O 1
ATOM 548 N N . HIS A 1 74 ? 10.760 -8.532 9.305 1.00 65.06 74 HIS A N 1
ATOM 549 C CA . HIS A 1 74 ? 10.173 -7.653 10.315 1.00 65.06 74 HIS A CA 1
ATOM 550 C C . HIS A 1 74 ? 8.855 -8.195 10.862 1.00 65.06 74 HIS A C 1
ATOM 552 O O . HIS A 1 74 ? 7.868 -7.475 10.957 1.00 65.06 74 HIS A O 1
ATOM 558 N N . ASN A 1 75 ? 8.876 -9.466 11.262 1.00 60.78 75 ASN A N 1
ATOM 559 C CA . ASN A 1 75 ? 7.793 -10.116 11.995 1.00 60.78 75 ASN A CA 1
ATOM 560 C C . ASN A 1 75 ? 8.080 -10.159 13.511 1.00 60.78 75 ASN A C 1
ATOM 562 O O . ASN A 1 75 ? 8.053 -11.213 14.138 1.00 60.78 75 ASN A O 1
ATOM 566 N N . TYR A 1 76 ? 8.461 -9.020 14.095 1.00 63.34 76 TYR A N 1
ATOM 567 C CA . TYR A 1 76 ? 8.784 -8.934 15.524 1.00 63.34 76 TYR A CA 1
ATOM 568 C C . TYR A 1 76 ? 7.667 -8.242 16.305 1.00 63.34 76 TYR A C 1
ATOM 570 O O . TYR A 1 76 ? 6.875 -7.490 15.737 1.00 63.34 76 TYR A O 1
ATOM 578 N N . ASN A 1 77 ? 7.642 -8.479 17.619 1.00 68.06 77 ASN A N 1
ATOM 579 C CA . ASN A 1 77 ? 6.695 -7.894 18.564 1.00 68.06 77 ASN A CA 1
ATOM 580 C C . ASN A 1 77 ? 6.793 -6.353 18.557 1.00 68.06 77 ASN A C 1
ATOM 582 O O . ASN A 1 77 ? 7.618 -5.761 19.248 1.00 68.06 77 ASN A O 1
ATOM 586 N N . CYS A 1 78 ? 5.986 -5.717 17.710 1.00 79.50 78 CYS A N 1
ATOM 587 C CA . CYS A 1 78 ? 5.948 -4.272 17.472 1.00 79.50 78 CYS A CA 1
ATOM 588 C C . CYS A 1 78 ? 4.713 -3.608 18.100 1.00 79.50 78 CYS A C 1
ATOM 590 O O . CYS A 1 78 ? 4.434 -2.444 17.825 1.00 79.50 78 CYS A O 1
ATOM 592 N N . GLY A 1 79 ? 3.964 -4.356 18.917 1.00 85.94 79 GLY A N 1
ATOM 593 C CA . GLY A 1 79 ? 2.735 -3.891 19.557 1.00 85.94 79 GLY A CA 1
ATOM 594 C C . GLY A 1 79 ? 1.505 -3.854 18.645 1.00 85.94 79 GLY A C 1
ATOM 595 O O . GLY A 1 79 ? 0.463 -3.370 19.085 1.00 85.94 79 GLY A O 1
ATOM 596 N N . ALA A 1 80 ? 1.594 -4.333 17.398 1.00 90.69 80 ALA A N 1
ATOM 597 C CA . ALA A 1 80 ? 0.428 -4.564 16.540 1.00 90.69 80 ALA A CA 1
ATOM 598 C C . ALA A 1 80 ? -0.385 -5.771 17.041 1.00 90.69 80 ALA A C 1
ATOM 600 O O . ALA A 1 80 ? 0.194 -6.713 17.579 1.00 90.69 80 ALA A O 1
ATOM 601 N N . ASP A 1 81 ? -1.704 -5.752 16.839 1.00 92.31 81 ASP A N 1
ATOM 602 C CA . ASP A 1 81 ? -2.585 -6.886 17.166 1.00 92.31 81 ASP A CA 1
ATOM 603 C C . ASP A 1 81 ? -2.354 -8.057 16.206 1.00 92.31 81 ASP A C 1
ATOM 605 O O . ASP A 1 81 ? -2.390 -9.220 16.602 1.00 92.31 81 ASP A O 1
ATOM 609 N N . GLN A 1 82 ? -2.059 -7.743 14.942 1.00 91.25 82 GLN A N 1
ATOM 610 C CA . GLN A 1 82 ? -1.709 -8.728 13.930 1.00 91.25 82 GLN A CA 1
ATOM 611 C C . GLN A 1 82 ? -0.667 -8.171 12.958 1.00 91.25 82 GLN A C 1
ATOM 613 O O . GLN A 1 82 ? -0.735 -7.015 12.532 1.00 91.25 82 GLN A O 1
ATOM 618 N N . VAL A 1 83 ? 0.285 -9.024 12.577 1.00 89.69 83 VAL A N 1
ATOM 619 C CA . VAL A 1 83 ? 1.255 -8.754 11.513 1.00 89.69 83 VAL A CA 1
ATOM 620 C C . VAL A 1 83 ? 0.869 -9.574 10.288 1.00 89.69 83 VAL A C 1
ATOM 622 O O . VAL A 1 83 ? 0.731 -10.791 10.364 1.00 89.69 83 VAL A O 1
ATOM 625 N N . ILE A 1 84 ? 0.695 -8.895 9.160 1.00 88.81 84 ILE A N 1
ATOM 626 C CA . ILE A 1 84 ? 0.378 -9.479 7.860 1.00 88.81 84 ILE A CA 1
ATOM 627 C C . ILE A 1 84 ? 1.588 -9.260 6.961 1.00 88.81 84 ILE A C 1
ATOM 629 O O . ILE A 1 84 ? 1.925 -8.124 6.609 1.00 88.81 84 ILE A O 1
ATOM 633 N N . VAL A 1 85 ? 2.255 -10.350 6.591 1.00 86.19 85 VAL A N 1
ATOM 634 C CA . VAL A 1 85 ? 3.336 -10.304 5.611 1.00 86.19 85 VAL A CA 1
ATOM 635 C C . VAL A 1 85 ? 2.711 -10.309 4.223 1.00 86.19 85 VAL A C 1
ATOM 637 O O . VAL A 1 85 ? 2.164 -11.305 3.752 1.00 86.19 85 VAL A O 1
ATOM 640 N N . ALA A 1 86 ? 2.784 -9.162 3.561 1.00 78.19 86 ALA A N 1
ATOM 641 C CA . ALA A 1 86 ? 2.254 -8.987 2.225 1.00 78.19 86 ALA A CA 1
ATOM 642 C C . ALA A 1 86 ? 2.806 -10.053 1.269 1.00 78.19 86 ALA A C 1
ATOM 644 O O . ALA A 1 86 ? 4.019 -10.236 1.155 1.00 78.19 86 ALA A O 1
ATOM 645 N N . ASN A 1 87 ? 1.893 -10.692 0.537 1.00 66.94 87 ASN A N 1
ATOM 646 C CA . ASN A 1 87 ? 2.168 -11.714 -0.475 1.00 66.94 87 ASN A CA 1
ATOM 647 C C . ASN A 1 87 ? 2.655 -13.084 0.045 1.00 66.94 87 ASN A C 1
ATOM 649 O O . ASN A 1 87 ? 2.814 -13.979 -0.778 1.00 66.94 87 ASN A O 1
ATOM 653 N N . GLU A 1 88 ? 2.797 -13.301 1.360 1.00 60.12 88 GLU A N 1
ATOM 654 C CA . GLU A 1 88 ? 3.195 -14.603 1.936 1.00 60.12 88 GLU A CA 1
ATOM 655 C C . GLU A 1 88 ? 2.288 -15.783 1.516 1.00 60.12 88 GLU A C 1
ATOM 657 O O . GLU A 1 88 ? 2.815 -16.823 1.116 1.00 60.12 88 GLU A O 1
ATOM 662 N N . PRO A 1 89 ? 0.945 -15.648 1.458 1.00 51.72 89 PRO A N 1
ATOM 663 C CA . PRO A 1 89 ? 0.072 -16.737 1.001 1.00 51.72 89 PRO A CA 1
ATOM 664 C C . PRO A 1 89 ? 0.213 -17.090 -0.490 1.00 51.72 89 PRO A C 1
ATOM 666 O O . PRO A 1 89 ? -0.402 -18.048 -0.956 1.00 51.72 89 PRO A O 1
ATOM 669 N N . ARG A 1 90 ? 0.951 -16.286 -1.268 1.00 50.06 90 ARG A N 1
ATOM 670 C CA . ARG A 1 90 ? 1.096 -16.412 -2.729 1.00 50.06 90 ARG A CA 1
ATOM 671 C C . ARG A 1 90 ? 2.557 -16.496 -3.190 1.00 50.06 90 ARG A C 1
ATOM 673 O O . ARG A 1 90 ? 2.798 -16.508 -4.394 1.00 50.06 90 ARG A O 1
ATOM 680 N N . GLY A 1 91 ? 3.519 -16.563 -2.267 1.00 50.28 91 GLY A N 1
ATOM 681 C CA . GLY A 1 91 ? 4.953 -16.636 -2.561 1.00 50.28 91 GLY A CA 1
ATOM 682 C C . GLY A 1 91 ? 5.815 -15.936 -1.505 1.00 50.28 91 GLY A C 1
ATOM 683 O O . GLY A 1 91 ? 5.316 -15.433 -0.503 1.00 50.28 91 GLY A O 1
ATOM 684 N N . ALA A 1 92 ? 7.133 -15.879 -1.721 1.00 52.22 92 ALA A N 1
ATOM 685 C CA . ALA A 1 92 ? 8.001 -15.042 -0.889 1.00 52.22 92 ALA A CA 1
ATOM 686 C C . ALA A 1 92 ? 7.593 -13.562 -1.038 1.00 52.22 92 ALA A C 1
ATOM 688 O O . ALA A 1 92 ? 7.211 -13.129 -2.129 1.00 52.22 92 ALA A O 1
ATOM 689 N N . ALA A 1 93 ? 7.665 -12.763 0.033 1.00 61.69 93 ALA A N 1
ATOM 690 C CA . ALA A 1 93 ? 7.425 -11.329 -0.117 1.00 61.69 93 ALA A CA 1
ATOM 691 C C . ALA A 1 93 ? 8.574 -10.730 -0.896 1.00 61.69 93 ALA A C 1
ATOM 693 O O . ALA A 1 93 ? 9.724 -11.171 -0.837 1.00 61.69 93 ALA A O 1
ATOM 694 N N . PHE A 1 94 ? 8.219 -9.664 -1.578 1.00 63.78 94 PHE A N 1
ATOM 695 C CA . PHE A 1 94 ? 9.125 -8.873 -2.359 1.00 63.78 94 PHE A CA 1
ATOM 696 C C . PHE A 1 94 ? 10.177 -8.272 -1.408 1.00 63.78 94 PHE A C 1
ATOM 698 O O . PHE A 1 94 ? 9.860 -7.383 -0.622 1.00 63.78 94 PHE A O 1
ATOM 705 N N . ASP A 1 95 ? 11.424 -8.769 -1.421 1.00 64.44 95 ASP A N 1
ATOM 706 C CA . ASP A 1 95 ? 12.557 -8.173 -0.682 1.00 64.44 95 ASP A CA 1
ATOM 707 C C . ASP A 1 95 ? 12.966 -6.854 -1.361 1.00 64.44 95 ASP A C 1
ATOM 709 O O . ASP A 1 95 ? 14.066 -6.696 -1.890 1.00 64.44 95 ASP A O 1
ATOM 713 N N . LEU A 1 96 ? 12.029 -5.902 -1.383 1.00 67.88 96 LEU A N 1
ATOM 714 C CA . LEU A 1 96 ? 12.116 -4.615 -2.055 1.00 67.88 96 LEU A CA 1
ATOM 715 C C . LEU A 1 96 ? 12.986 -3.671 -1.234 1.00 67.88 96 LEU A C 1
ATOM 717 O O . LEU A 1 96 ? 12.514 -2.722 -0.599 1.00 67.88 96 LEU A O 1
ATOM 721 N N . ARG A 1 97 ? 14.288 -3.944 -1.220 1.00 65.38 97 ARG A N 1
ATOM 722 C CA . ARG A 1 97 ? 15.268 -3.065 -0.596 1.00 65.38 97 ARG A CA 1
ATOM 723 C C . ARG A 1 97 ? 15.734 -2.038 -1.618 1.00 65.38 97 ARG A C 1
ATOM 725 O O . ARG A 1 97 ? 16.377 -2.406 -2.598 1.00 65.38 97 ARG A O 1
ATOM 732 N N . PRO A 1 98 ? 15.468 -0.737 -1.405 1.00 63.06 98 PRO A N 1
ATOM 733 C CA . PRO A 1 98 ? 16.225 0.259 -2.135 1.00 63.06 98 PRO A CA 1
ATOM 734 C C . PRO A 1 98 ? 17.710 0.088 -1.775 1.00 63.06 98 PRO A C 1
ATOM 736 O O . PRO A 1 98 ? 18.030 -0.245 -0.625 1.00 63.06 98 PRO A O 1
ATOM 739 N N . PRO A 1 99 ? 18.620 0.311 -2.730 1.00 64.62 99 PRO A N 1
ATOM 740 C CA . PRO A 1 99 ? 20.039 0.153 -2.495 1.00 64.62 99 PRO A CA 1
ATOM 741 C C . PRO A 1 99 ? 20.514 1.089 -1.377 1.00 64.62 99 PRO A C 1
ATOM 743 O O . PRO A 1 99 ? 19.924 2.158 -1.141 1.00 64.62 99 PRO A O 1
ATOM 746 N N . PRO A 1 100 ? 21.569 0.686 -0.648 1.00 63.97 100 PRO A N 1
ATOM 747 C CA . PRO A 1 100 ? 22.114 1.485 0.435 1.00 63.97 100 PRO A CA 1
ATOM 748 C C . PRO A 1 100 ? 22.478 2.889 -0.058 1.00 63.97 100 PRO A C 1
ATOM 750 O O . PRO A 1 100 ? 22.934 3.089 -1.183 1.00 63.97 100 PRO A O 1
ATOM 753 N N . LYS A 1 101 ? 22.277 3.893 0.805 1.00 65.38 101 LYS A N 1
ATOM 754 C CA . LYS A 1 101 ? 22.701 5.261 0.489 1.00 65.38 101 LYS A CA 1
ATOM 755 C C . LYS A 1 101 ? 24.214 5.273 0.221 1.00 65.38 101 LYS A C 1
ATOM 757 O O . LYS A 1 101 ? 24.943 4.611 0.968 1.00 65.38 101 LYS A O 1
ATOM 762 N N . PRO A 1 102 ? 24.685 6.057 -0.766 1.00 65.88 102 PRO A N 1
ATOM 763 C CA . PRO A 1 102 ? 26.113 6.220 -0.991 1.00 65.88 102 PRO A CA 1
ATOM 764 C C . PRO A 1 102 ? 26.782 6.693 0.300 1.00 65.88 102 PRO A C 1
ATOM 766 O O . PRO A 1 102 ? 26.261 7.581 0.985 1.00 65.88 102 PRO A O 1
ATOM 769 N N . LYS A 1 103 ? 27.910 6.079 0.656 1.00 74.69 103 LYS A N 1
ATOM 770 C CA . LYS A 1 103 ? 28.619 6.395 1.904 1.00 74.69 103 LYS A CA 1
ATOM 771 C C . LYS A 1 103 ? 29.474 7.649 1.747 1.00 74.69 103 LYS A C 1
ATOM 773 O O . LYS A 1 103 ? 29.820 8.272 2.751 1.00 74.69 103 LYS A O 1
ATOM 778 N N . ARG A 1 104 ? 29.809 8.035 0.511 1.00 79.31 104 ARG A N 1
ATOM 779 C CA . ARG A 1 104 ? 30.638 9.209 0.208 1.00 79.31 104 ARG A CA 1
ATOM 780 C C . ARG A 1 104 ? 29.922 10.192 -0.713 1.00 79.31 104 ARG A C 1
ATOM 782 O O . ARG A 1 104 ? 29.192 9.820 -1.629 1.00 79.31 104 ARG A O 1
ATOM 789 N N . LYS A 1 105 ? 30.166 11.486 -0.483 1.00 71.88 105 LYS A N 1
ATOM 790 C CA . LYS A 1 105 ? 29.682 12.573 -1.345 1.00 71.88 105 LYS A CA 1
ATOM 791 C C . LYS A 1 105 ? 30.321 12.423 -2.733 1.00 71.88 105 LYS A C 1
ATOM 793 O O . LYS A 1 105 ? 31.534 12.539 -2.847 1.00 71.88 105 LYS A O 1
ATOM 798 N N . GLY A 1 106 ? 29.506 12.170 -3.759 1.00 74.25 106 GLY A N 1
ATOM 799 C CA . GLY A 1 106 ? 29.954 11.982 -5.148 1.00 74.25 106 GLY A CA 1
ATOM 800 C C . GLY A 1 106 ? 29.897 10.539 -5.659 1.00 74.25 106 GLY A C 1
ATOM 801 O O . GLY A 1 106 ? 30.057 10.332 -6.857 1.00 74.25 106 GLY A O 1
ATOM 802 N N . GLU A 1 107 ? 29.624 9.552 -4.798 1.00 72.56 107 GLU A N 1
ATOM 803 C CA . GLU A 1 107 ? 29.341 8.186 -5.255 1.00 72.56 107 GLU A CA 1
ATOM 804 C C . GLU A 1 107 ? 28.011 8.141 -6.038 1.00 72.56 107 GLU A C 1
ATOM 806 O O . GLU A 1 107 ? 27.037 8.786 -5.620 1.00 72.56 107 GLU A O 1
ATOM 811 N N . PRO A 1 108 ? 27.942 7.389 -7.157 1.00 62.03 108 PRO A N 1
ATOM 812 C CA . PRO A 1 108 ? 26.706 7.208 -7.902 1.00 62.03 108 PRO A CA 1
ATOM 813 C C . PRO A 1 108 ? 25.629 6.636 -6.989 1.00 62.03 108 PRO A C 1
ATOM 815 O O . PRO A 1 108 ? 25.836 5.643 -6.293 1.00 62.03 108 PRO A O 1
ATOM 818 N N . LYS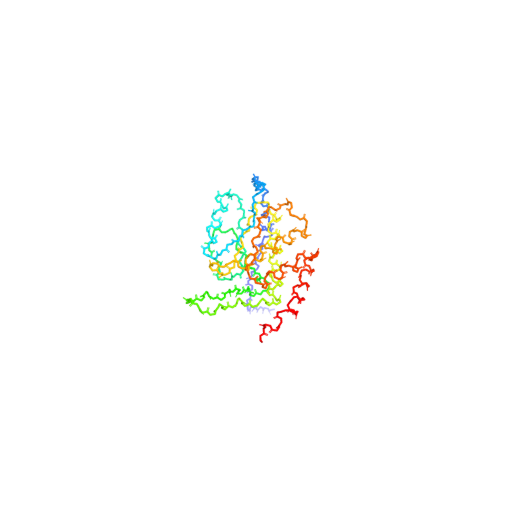 A 1 109 ? 24.458 7.269 -6.991 1.00 65.12 109 LYS A N 1
ATOM 819 C CA . LYS A 1 109 ? 23.303 6.724 -6.293 1.00 65.12 109 LYS A CA 1
ATOM 820 C C . LYS A 1 109 ? 22.767 5.557 -7.111 1.00 65.12 109 LYS A C 1
ATOM 822 O O . LYS A 1 109 ? 22.184 5.774 -8.170 1.00 65.12 109 LYS A O 1
ATOM 827 N N . GLU A 1 110 ? 22.974 4.349 -6.607 1.00 64.25 110 GLU A N 1
ATOM 828 C CA . GLU A 1 110 ? 22.358 3.150 -7.161 1.00 64.25 110 GLU A CA 1
ATOM 829 C C . GLU A 1 110 ? 20.832 3.344 -7.178 1.00 64.25 110 GLU A C 1
ATOM 831 O O . GLU A 1 110 ? 20.236 3.884 -6.233 1.00 64.25 110 GLU A O 1
ATOM 836 N N . GLN A 1 111 ? 20.206 3.018 -8.307 1.00 62.03 111 GLN A N 1
ATOM 837 C CA . GLN A 1 111 ? 18.760 3.141 -8.440 1.00 62.03 111 GLN A CA 1
ATOM 838 C C . GLN A 1 111 ? 18.094 1.952 -7.739 1.00 62.03 111 GLN A C 1
ATOM 840 O O . GLN A 1 111 ? 18.650 0.856 -7.769 1.00 62.03 111 GLN A O 1
ATOM 845 N N . PRO A 1 112 ? 16.926 2.142 -7.096 1.00 64.56 112 PRO A N 1
ATOM 846 C CA . PRO A 1 112 ? 16.103 1.022 -6.651 1.00 64.56 112 PRO A CA 1
ATOM 847 C C . PRO A 1 112 ? 15.950 -0.008 -7.764 1.00 64.56 112 PRO A C 1
ATOM 849 O O . PRO A 1 112 ? 15.823 0.376 -8.929 1.00 64.56 112 PRO A O 1
ATOM 852 N N . SER A 1 113 ? 15.962 -1.291 -7.400 1.00 67.12 113 SER A N 1
ATOM 853 C CA . SER A 1 113 ? 15.642 -2.357 -8.342 1.00 67.12 113 SER A CA 1
ATOM 854 C C . SER A 1 113 ? 14.314 -2.044 -9.026 1.00 67.12 113 SER A C 1
ATOM 856 O O . SER A 1 113 ? 13.353 -1.608 -8.383 1.00 67.12 113 SER A O 1
ATOM 858 N N . THR A 1 114 ? 14.285 -2.218 -10.346 1.00 75.94 114 THR A N 1
ATOM 859 C CA . THR A 1 114 ? 13.051 -2.099 -11.118 1.00 75.94 114 THR A CA 1
ATOM 860 C C . THR A 1 114 ? 12.029 -3.077 -10.544 1.00 75.94 114 THR A C 1
ATOM 862 O O . THR A 1 114 ? 12.398 -4.191 -10.186 1.00 75.94 114 THR A O 1
ATOM 865 N N . LEU A 1 115 ? 10.763 -2.663 -10.439 1.00 82.75 115 LEU A N 1
ATOM 866 C CA . LEU A 1 115 ? 9.695 -3.561 -10.005 1.00 82.75 115 LEU A CA 1
ATOM 867 C C . LEU A 1 115 ? 9.373 -4.567 -11.115 1.00 82.75 115 LEU A C 1
ATOM 869 O O . LEU A 1 115 ? 9.117 -4.162 -12.255 1.00 82.75 115 LEU A O 1
ATOM 873 N N . SER A 1 116 ? 9.363 -5.856 -10.787 1.00 85.94 116 SER A N 1
ATOM 874 C CA . SER A 1 116 ? 8.900 -6.915 -11.683 1.00 85.94 116 SER A CA 1
ATOM 875 C C . SER A 1 116 ? 7.383 -6.832 -11.896 1.00 85.94 116 SER A C 1
ATOM 877 O O . SER A 1 116 ? 6.662 -6.132 -11.173 1.00 85.94 116 SER A O 1
ATOM 879 N N . ILE A 1 117 ? 6.870 -7.554 -12.894 1.00 87.88 117 ILE A N 1
ATOM 880 C CA . ILE A 1 117 ? 5.422 -7.656 -13.108 1.00 87.88 117 ILE A CA 1
ATOM 881 C C . ILE A 1 117 ? 4.710 -8.245 -11.879 1.00 87.88 117 ILE A C 1
ATOM 883 O O . ILE A 1 117 ? 3.692 -7.699 -11.443 1.00 87.88 117 ILE A O 1
ATOM 887 N N . ASP A 1 118 ? 5.295 -9.278 -11.268 1.00 86.69 118 ASP A N 1
ATOM 888 C CA . ASP A 1 118 ? 4.765 -9.928 -10.067 1.00 86.69 118 ASP A CA 1
ATOM 889 C C . ASP A 1 118 ? 4.764 -8.974 -8.873 1.00 86.69 118 ASP A C 1
ATOM 891 O O . ASP A 1 118 ? 3.788 -8.915 -8.125 1.00 86.69 118 ASP A O 1
ATOM 895 N N . GLU A 1 119 ? 5.814 -8.164 -8.726 1.00 87.25 119 GLU A N 1
ATOM 896 C CA . GLU A 1 119 ? 5.905 -7.136 -7.687 1.00 87.25 119 GLU A CA 1
ATOM 897 C C . GLU A 1 119 ? 4.836 -6.055 -7.869 1.00 87.25 119 GLU A C 1
ATOM 899 O O . GLU A 1 119 ? 4.167 -5.666 -6.907 1.00 87.25 119 GLU A O 1
ATOM 904 N N . LEU A 1 120 ? 4.609 -5.591 -9.101 1.00 89.56 120 LEU A N 1
ATOM 905 C CA . LEU A 1 120 ? 3.559 -4.615 -9.395 1.00 89.56 120 LEU A CA 1
ATOM 906 C C . LEU A 1 120 ? 2.161 -5.172 -9.098 1.00 89.56 120 LEU A C 1
ATOM 908 O O . LEU A 1 120 ? 1.347 -4.489 -8.467 1.00 89.56 120 LEU A O 1
ATOM 912 N N . HIS A 1 121 ? 1.864 -6.395 -9.540 1.00 91.00 121 HIS A N 1
ATOM 913 C CA . HIS A 1 121 ? 0.576 -7.048 -9.278 1.00 91.00 121 HIS A CA 1
ATOM 914 C C . HIS A 1 121 ? 0.390 -7.348 -7.794 1.00 91.00 121 HIS A C 1
ATOM 916 O O . HIS A 1 121 ? -0.685 -7.098 -7.242 1.00 91.00 121 HIS A O 1
ATOM 922 N N . GLY A 1 122 ? 1.439 -7.822 -7.131 1.00 89.56 122 GLY A N 1
ATOM 923 C CA . GLY A 1 122 ? 1.455 -8.075 -5.701 1.00 89.56 122 GLY A CA 1
ATOM 924 C C . GLY A 1 122 ? 1.153 -6.819 -4.895 1.00 89.56 122 GLY A C 1
ATOM 925 O O . GLY A 1 122 ? 0.261 -6.839 -4.053 1.00 89.56 122 GLY A O 1
ATOM 926 N N . LEU A 1 123 ? 1.792 -5.691 -5.208 1.00 91.50 123 LEU A N 1
ATOM 927 C CA . LEU A 1 123 ? 1.532 -4.414 -4.533 1.00 91.50 123 LEU A CA 1
ATOM 928 C C . LEU A 1 123 ? 0.102 -3.895 -4.767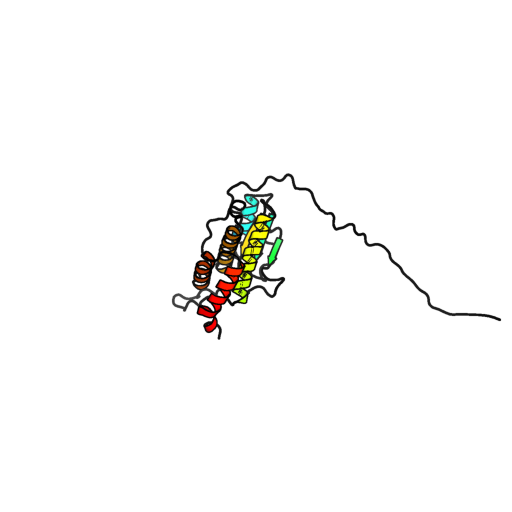 1.00 91.50 123 LEU A C 1
ATOM 930 O O . LEU A 1 123 ? -0.477 -3.275 -3.872 1.00 91.50 123 LEU A O 1
ATOM 934 N N . ILE A 1 124 ? -0.503 -4.166 -5.931 1.00 94.31 124 ILE A N 1
ATOM 935 C CA . ILE A 1 124 ? -1.931 -3.882 -6.166 1.00 94.31 124 ILE A CA 1
ATOM 936 C C . ILE A 1 124 ? -2.806 -4.735 -5.241 1.00 94.31 124 ILE A C 1
ATOM 938 O O . ILE A 1 124 ? -3.731 -4.197 -4.630 1.00 94.31 124 ILE A O 1
ATOM 942 N N . ASN A 1 125 ? -2.502 -6.029 -5.100 1.00 92.56 125 ASN A N 1
ATOM 943 C CA . ASN A 1 125 ? -3.235 -6.931 -4.209 1.00 92.56 125 ASN A CA 1
ATOM 944 C C . ASN A 1 125 ? -3.117 -6.494 -2.741 1.00 92.56 125 ASN A C 1
ATOM 946 O O . ASN A 1 125 ? -4.126 -6.451 -2.045 1.00 92.56 125 ASN A O 1
ATOM 950 N N . VAL A 1 126 ? -1.928 -6.071 -2.300 1.00 92.75 126 VAL A N 1
ATOM 951 C CA . VAL A 1 126 ? -1.723 -5.483 -0.964 1.00 92.75 126 VAL A CA 1
ATOM 952 C C . VAL A 1 126 ? -2.597 -4.245 -0.772 1.00 92.75 126 VAL A C 1
ATOM 954 O O . VAL A 1 126 ? -3.215 -4.064 0.273 1.00 92.75 126 VAL A O 1
ATOM 957 N N . GLY A 1 127 ? -2.703 -3.394 -1.797 1.00 94.81 127 GLY A N 1
ATOM 958 C CA . GLY A 1 127 ? -3.611 -2.251 -1.776 1.00 94.81 127 GLY A CA 1
ATOM 959 C C . GLY A 1 127 ? -5.077 -2.649 -1.567 1.00 94.81 127 GLY A C 1
ATOM 960 O O . GLY A 1 127 ? -5.803 -1.943 -0.870 1.00 94.81 127 GLY A O 1
ATOM 961 N N . GLU A 1 128 ? -5.530 -3.763 -2.145 1.00 95.25 128 GLU A N 1
ATOM 962 C CA . GLU A 1 128 ? -6.876 -4.293 -1.896 1.00 95.25 128 GLU A CA 1
ATOM 963 C C . GLU A 1 128 ? -7.040 -4.884 -0.497 1.00 95.25 128 GLU A C 1
ATOM 965 O O . GLU A 1 128 ? -8.057 -4.631 0.142 1.00 95.25 128 GLU A O 1
ATOM 970 N N . GLU A 1 129 ? -6.047 -5.627 -0.015 1.00 94.62 129 GLU A N 1
ATOM 971 C CA . GLU A 1 129 ? -6.035 -6.227 1.322 1.00 94.62 129 GLU A CA 1
ATOM 972 C C . GLU A 1 129 ? -6.117 -5.162 2.420 1.00 94.62 129 GLU A C 1
ATOM 974 O O . GLU A 1 129 ? -6.975 -5.244 3.296 1.00 94.62 129 GLU A O 1
ATOM 979 N N . ILE A 1 130 ? -5.332 -4.086 2.304 1.00 95.62 130 ILE A N 1
ATOM 980 C CA . ILE A 1 130 ? -5.426 -2.921 3.196 1.00 95.62 130 ILE A CA 1
ATOM 981 C C . ILE A 1 130 ? -6.854 -2.355 3.204 1.00 95.62 130 ILE A C 1
ATOM 983 O O . ILE A 1 130 ? -7.376 -1.989 4.254 1.00 95.62 130 ILE A O 1
ATOM 987 N N . VAL A 1 131 ? -7.501 -2.264 2.037 1.00 96.06 131 VAL A N 1
ATOM 988 C CA . VAL A 1 131 ? -8.876 -1.755 1.944 1.00 96.06 131 VAL A CA 1
ATOM 989 C C . VAL A 1 131 ? -9.880 -2.719 2.568 1.00 96.06 131 VAL A C 1
ATOM 991 O O . VAL A 1 131 ? -10.836 -2.241 3.169 1.00 96.06 131 VAL A O 1
ATOM 994 N N . HIS A 1 132 ? -9.682 -4.034 2.461 1.00 95.12 132 HIS A N 1
ATOM 995 C CA . HIS A 1 132 ? -10.515 -5.005 3.172 1.00 95.12 132 HIS A CA 1
ATOM 996 C C . HIS A 1 132 ? -10.432 -4.802 4.682 1.00 95.12 132 HIS A C 1
ATOM 998 O O . HIS A 1 132 ? -11.469 -4.594 5.299 1.00 95.12 132 HIS A O 1
ATOM 1004 N N . LEU A 1 133 ? -9.223 -4.739 5.244 1.00 95.19 133 LEU A N 1
ATOM 1005 C CA . LEU A 1 133 ? -9.019 -4.528 6.682 1.00 95.19 133 LEU A CA 1
ATOM 1006 C C . LEU A 1 133 ? -9.695 -3.241 7.180 1.00 95.19 133 LEU A C 1
ATOM 1008 O O . LEU A 1 133 ? -10.377 -3.239 8.199 1.00 95.19 133 LEU A O 1
ATOM 1012 N N . LEU A 1 134 ? -9.550 -2.138 6.438 1.00 95.12 134 LEU A N 1
ATOM 1013 C CA . LEU A 1 134 ? -10.122 -0.837 6.815 1.00 95.12 134 LEU A CA 1
ATOM 1014 C C . LEU A 1 134 ? -11.656 -0.774 6.721 1.00 95.12 134 LEU A C 1
ATOM 1016 O O . LEU A 1 134 ? -12.265 0.115 7.328 1.00 95.12 134 LEU A O 1
ATOM 1020 N N . LEU A 1 135 ? -12.265 -1.640 5.908 1.00 94.50 135 LEU A N 1
ATOM 1021 C CA . LEU A 1 135 ? -13.717 -1.718 5.736 1.00 94.50 135 LEU A CA 1
ATOM 1022 C C . LEU A 1 135 ? -14.372 -2.773 6.633 1.00 94.50 1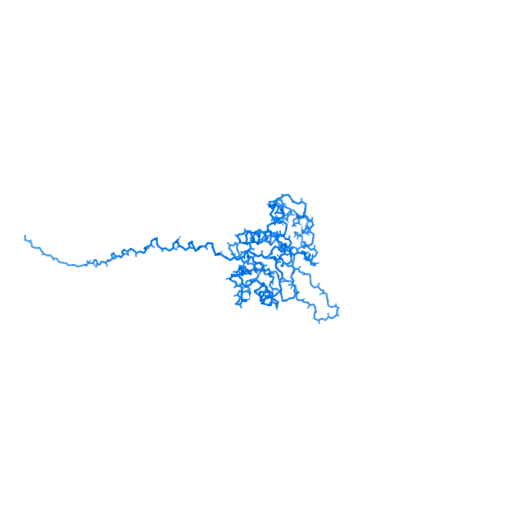35 LEU A C 1
ATOM 1024 O O . LEU A 1 135 ? -15.585 -2.706 6.799 1.00 94.50 135 LEU A O 1
ATOM 1028 N N . ASP A 1 136 ? -13.594 -3.708 7.178 1.00 93.69 136 ASP A N 1
ATOM 1029 C CA . ASP A 1 136 ? -14.076 -4.773 8.059 1.00 93.69 136 ASP A CA 1
ATOM 1030 C C . ASP A 1 136 ? -14.523 -4.231 9.428 1.00 93.69 136 ASP A C 1
ATOM 1032 O O . ASP A 1 136 ? -15.625 -4.523 9.883 1.00 93.69 136 ASP A O 1
ATOM 1036 N N . ASP A 1 137 ? -13.723 -3.344 10.033 1.00 91.06 137 ASP A N 1
ATOM 1037 C CA . ASP A 1 137 ? -14.064 -2.645 11.280 1.00 91.06 137 ASP A CA 1
ATOM 1038 C C . ASP A 1 137 ? -13.712 -1.146 11.171 1.00 91.06 137 ASP A C 1
ATOM 1040 O O . ASP A 1 137 ? -12.650 -0.747 10.675 1.00 91.06 137 ASP A O 1
ATOM 1044 N N . GLU A 1 138 ? -14.612 -0.275 11.636 1.00 89.69 138 GLU A N 1
ATOM 1045 C CA . GLU A 1 138 ? -14.405 1.179 11.667 1.00 89.69 138 GLU A CA 1
ATOM 1046 C C . GLU A 1 138 ? -13.275 1.602 12.620 1.00 89.69 138 GLU A C 1
ATOM 1048 O O . GLU A 1 138 ? -12.694 2.675 12.444 1.00 89.69 138 GLU A O 1
ATOM 1053 N N . ARG A 1 139 ? -12.929 0.749 13.588 1.00 90.19 139 ARG A N 1
ATOM 1054 C CA . ARG A 1 139 ? -11.829 0.914 14.547 1.00 90.19 139 ARG A CA 1
ATOM 1055 C C . ARG A 1 139 ? -10.508 0.338 14.049 1.00 90.19 139 ARG A C 1
ATOM 1057 O O . ARG A 1 139 ? -9.495 0.501 14.723 1.00 90.19 139 ARG A O 1
ATOM 1064 N N . THR A 1 140 ? -10.490 -0.311 12.886 1.00 94.88 140 THR A N 1
ATOM 1065 C CA . THR A 1 140 ? -9.249 -0.830 12.311 1.00 94.88 140 THR A CA 1
ATOM 1066 C C . THR A 1 140 ? -8.359 0.311 11.837 1.00 94.88 140 THR A C 1
ATOM 1068 O O . THR A 1 140 ? -8.759 1.123 10.995 1.00 94.88 140 THR A O 1
ATOM 1071 N N . HIS A 1 141 ? -7.129 0.322 12.345 1.00 95.56 141 HIS A N 1
ATOM 1072 C CA . HIS A 1 141 ? -6.001 1.085 11.838 1.00 95.56 141 HIS A CA 1
ATOM 1073 C C . HIS A 1 141 ? -5.008 0.138 11.169 1.00 95.56 141 HIS A C 1
ATOM 1075 O O . HIS A 1 141 ? -4.689 -0.933 11.681 1.00 95.56 141 HIS A O 1
ATOM 1081 N N . VAL A 1 142 ? -4.481 0.557 10.025 1.00 95.81 142 VAL A N 1
ATOM 1082 C CA . VAL A 1 142 ? -3.466 -0.189 9.286 1.00 95.81 142 VAL A CA 1
ATOM 1083 C C . VAL A 1 142 ? -2.192 0.638 9.229 1.00 95.81 142 VAL A C 1
ATOM 1085 O O . VAL A 1 142 ? -2.203 1.781 8.774 1.00 95.81 142 VAL A O 1
ATOM 1088 N N . VAL A 1 143 ? -1.078 0.054 9.652 1.00 94.25 143 VAL A N 1
ATOM 1089 C CA . VAL A 1 143 ? 0.267 0.600 9.465 1.00 94.25 143 VAL A CA 1
ATOM 1090 C C . VAL A 1 143 ? 0.937 -0.205 8.363 1.00 94.25 143 VAL A C 1
ATOM 1092 O O . VAL A 1 143 ? 1.034 -1.423 8.456 1.00 94.25 143 VAL A O 1
ATOM 1095 N N . VAL A 1 144 ? 1.402 0.460 7.307 1.00 92.69 144 VAL A N 1
ATOM 1096 C CA . VAL A 1 144 ? 2.142 -0.189 6.219 1.00 92.69 144 VAL A CA 1
ATOM 1097 C C . VAL A 1 144 ? 3.617 0.140 6.356 1.00 92.69 144 VAL A C 1
ATOM 1099 O O . VAL A 1 144 ? 3.984 1.311 6.500 1.00 92.69 144 VAL A O 1
ATOM 1102 N N . MET A 1 145 ? 4.469 -0.874 6.253 1.00 88.94 145 MET A N 1
ATOM 1103 C CA . MET A 1 145 ? 5.917 -0.700 6.241 1.00 88.94 145 MET A CA 1
ATOM 1104 C C . MET A 1 145 ? 6.565 -1.425 5.069 1.00 88.94 145 MET A C 1
ATOM 1106 O O . MET A 1 145 ? 6.107 -2.481 4.635 1.00 88.94 145 MET A O 1
ATOM 1110 N N . ASP A 1 146 ? 7.665 -0.864 4.576 1.00 80.44 146 ASP A N 1
ATOM 1111 C CA . ASP A 1 146 ? 8.599 -1.592 3.729 1.00 80.44 146 ASP A CA 1
ATOM 1112 C C . ASP A 1 146 ? 9.814 -2.007 4.568 1.00 80.44 146 ASP A C 1
ATOM 1114 O O . ASP A 1 146 ? 10.040 -1.496 5.667 1.00 80.44 146 ASP A O 1
ATOM 1118 N N . GLY A 1 147 ? 10.565 -3.004 4.095 1.00 72.00 147 GLY A N 1
ATOM 1119 C CA . GLY A 1 147 ? 11.696 -3.602 4.812 1.00 72.00 147 GLY A CA 1
ATOM 1120 C C . GLY A 1 147 ? 12.887 -2.677 5.061 1.00 72.00 147 GLY A C 1
ATOM 1121 O O . GLY A 1 147 ? 13.981 -3.160 5.352 1.00 72.00 147 GLY A O 1
ATOM 1122 N N . TYR A 1 148 ? 12.725 -1.365 4.887 1.00 72.44 148 TYR A N 1
ATOM 1123 C CA . TYR A 1 148 ? 13.815 -0.415 4.849 1.00 72.44 148 TYR A CA 1
ATOM 1124 C C . TYR A 1 148 ? 13.758 0.607 6.008 1.00 72.44 148 TYR A C 1
ATOM 1126 O O . TYR A 1 148 ? 12.712 1.198 6.284 1.00 72.44 148 TYR A O 1
ATOM 1134 N N . PRO A 1 149 ? 14.882 0.881 6.707 1.00 61.41 149 PRO A N 1
ATOM 1135 C CA . PRO A 1 149 ? 14.853 1.686 7.933 1.00 61.41 149 PRO A CA 1
ATOM 1136 C C . PRO A 1 149 ? 14.385 3.130 7.789 1.00 61.41 149 PRO A C 1
ATOM 1138 O O . PRO A 1 149 ? 13.820 3.671 8.738 1.00 61.41 149 PRO A O 1
ATOM 1141 N N . GLN A 1 150 ? 14.648 3.767 6.644 1.00 60.22 150 GLN A N 1
ATOM 1142 C CA . GLN A 1 150 ? 14.427 5.209 6.443 1.00 60.22 150 GLN A CA 1
ATOM 1143 C C . GLN A 1 150 ? 13.629 5.558 5.186 1.00 60.22 150 GLN A C 1
ATOM 1145 O O . GLN A 1 150 ? 13.185 6.697 5.035 1.00 60.22 150 GLN A O 1
ATOM 1150 N N . GLY A 1 151 ? 13.510 4.633 4.243 1.00 59.91 151 GLY A N 1
ATOM 1151 C CA . GLY A 1 151 ? 12.663 4.826 3.074 1.00 59.91 151 GLY A CA 1
ATOM 1152 C C . GLY A 1 151 ? 11.317 4.193 3.345 1.00 59.91 151 GLY A C 1
ATOM 1153 O O . GLY A 1 151 ? 11.186 3.308 4.169 1.00 59.91 151 GLY A O 1
ATOM 1154 N N . GLN A 1 152 ? 10.323 4.762 2.696 1.00 76.50 152 GLN A N 1
ATOM 1155 C CA . GLN A 1 152 ? 8.944 4.310 2.734 1.00 76.50 152 GLN A CA 1
ATOM 1156 C C . GLN A 1 152 ? 8.458 4.269 1.285 1.00 76.50 152 GLN A C 1
ATOM 1158 O O . GLN A 1 152 ? 7.365 4.732 0.982 1.00 76.50 152 GLN A O 1
ATOM 1163 N N . ILE A 1 153 ? 9.334 3.910 0.339 1.00 83.81 153 ILE A N 1
ATOM 1164 C CA . ILE A 1 153 ? 9.032 4.035 -1.091 1.00 83.81 153 ILE A CA 1
ATOM 1165 C C . ILE A 1 153 ? 7.857 3.120 -1.411 1.00 83.81 153 ILE A C 1
ATOM 1167 O O . ILE A 1 153 ? 6.822 3.589 -1.887 1.00 83.81 153 ILE A O 1
ATOM 1171 N N . TYR A 1 154 ? 7.999 1.842 -1.079 1.00 86.88 154 TYR A N 1
ATOM 1172 C CA . TYR A 1 154 ? 7.012 0.829 -1.415 1.00 86.88 154 TYR A CA 1
ATOM 1173 C C . TYR A 1 154 ? 5.838 0.867 -0.445 1.00 86.88 154 TYR A C 1
ATOM 1175 O O . TYR A 1 154 ? 4.700 0.712 -0.874 1.00 86.88 154 TYR A O 1
ATOM 1183 N N . ALA A 1 155 ? 6.074 1.229 0.820 1.00 90.19 155 ALA A N 1
ATOM 1184 C CA . ALA A 1 155 ? 4.994 1.458 1.777 1.00 90.19 155 ALA A CA 1
ATOM 1185 C C . ALA A 1 155 ? 4.086 2.633 1.361 1.00 90.19 155 ALA A C 1
ATOM 1187 O O . ALA A 1 155 ? 2.860 2.514 1.367 1.00 90.19 155 ALA A O 1
ATOM 1188 N N . ARG A 1 156 ? 4.662 3.759 0.906 1.00 92.06 156 ARG A N 1
ATOM 1189 C CA . ARG A 1 156 ? 3.889 4.892 0.356 1.00 92.06 156 ARG A CA 1
ATOM 1190 C C . ARG A 1 156 ? 3.182 4.521 -0.932 1.00 92.06 156 ARG A C 1
ATOM 1192 O O . ARG A 1 156 ? 2.063 4.979 -1.164 1.00 92.06 156 ARG A O 1
ATOM 1199 N N . PHE A 1 157 ? 3.831 3.735 -1.785 1.00 92.81 157 PHE A N 1
ATOM 1200 C CA . PHE A 1 157 ? 3.223 3.267 -3.020 1.00 92.81 157 PHE A CA 1
ATOM 1201 C C . PHE A 1 157 ? 2.013 2.368 -2.729 1.00 92.81 157 PHE A C 1
ATOM 1203 O O . PHE A 1 157 ? 0.926 2.680 -3.212 1.00 92.81 157 PHE A O 1
ATOM 1210 N N . ALA A 1 158 ? 2.145 1.372 -1.849 1.00 93.44 158 ALA A N 1
ATOM 1211 C CA . ALA A 1 158 ? 1.045 0.528 -1.378 1.00 93.44 158 ALA A CA 1
ATOM 1212 C C . ALA A 1 158 ? -0.087 1.349 -0.737 1.00 93.44 158 ALA A C 1
ATOM 1214 O O . ALA A 1 158 ? -1.253 1.161 -1.077 1.00 93.44 158 ALA A O 1
ATOM 1215 N N . ALA A 1 159 ? 0.232 2.345 0.095 1.00 94.88 159 ALA A N 1
ATOM 1216 C CA . ALA A 1 159 ? -0.778 3.232 0.674 1.00 94.88 159 ALA A CA 1
ATOM 1217 C C . ALA A 1 159 ? -1.516 4.080 -0.384 1.00 94.88 159 ALA A C 1
ATOM 1219 O O . ALA A 1 159 ? -2.733 4.282 -0.309 1.00 94.88 159 ALA A O 1
ATOM 1220 N N . CYS A 1 160 ? -0.808 4.540 -1.422 1.00 96.19 160 CYS A N 1
ATOM 1221 C CA . CYS A 1 160 ? -1.426 5.207 -2.570 1.00 96.19 160 CYS A CA 1
ATOM 1222 C C . CYS A 1 160 ? -2.337 4.259 -3.368 1.00 96.19 160 CYS A C 1
ATOM 1224 O O . CYS A 1 160 ? -3.402 4.690 -3.825 1.00 96.19 160 CYS A O 1
ATOM 1226 N N . LEU A 1 161 ? -1.940 2.993 -3.534 1.00 96.06 161 LEU A N 1
ATOM 1227 C CA . LEU A 1 161 ? -2.746 1.955 -4.181 1.00 96.06 161 LEU A CA 1
ATOM 1228 C C . LEU A 1 161 ? -4.006 1.657 -3.368 1.00 96.06 161 LEU A C 1
ATOM 1230 O O . LEU A 1 161 ? -5.092 1.703 -3.936 1.00 96.06 161 LEU A O 1
ATOM 1234 N N . ALA A 1 162 ? -3.900 1.492 -2.049 1.00 96.06 162 ALA A N 1
ATOM 1235 C CA . ALA A 1 162 ? -5.048 1.336 -1.157 1.00 96.06 162 ALA A CA 1
ATOM 1236 C C . ALA A 1 162 ? -6.027 2.513 -1.284 1.00 96.06 162 ALA A C 1
ATOM 1238 O O . ALA A 1 162 ? -7.222 2.327 -1.519 1.00 96.06 162 ALA A O 1
ATOM 1239 N N . GLY A 1 163 ? -5.521 3.752 -1.263 1.00 95.75 163 GLY A N 1
ATOM 1240 C CA . GLY A 1 163 ? -6.344 4.939 -1.507 1.00 95.75 163 GLY A CA 1
ATOM 1241 C C . GLY A 1 163 ? -7.013 4.950 -2.889 1.00 95.75 163 GLY A C 1
ATOM 1242 O O . GLY A 1 163 ? -8.111 5.495 -3.044 1.00 95.75 163 GLY A O 1
ATOM 1243 N N . ARG A 1 164 ? -6.391 4.344 -3.909 1.00 96.06 164 ARG A N 1
ATOM 1244 C CA . ARG A 1 164 ? -7.008 4.161 -5.228 1.00 96.06 164 ARG A CA 1
ATOM 1245 C C . ARG A 1 164 ? -8.084 3.076 -5.201 1.00 96.06 164 ARG A C 1
ATOM 1247 O O . ARG A 1 164 ? -9.187 3.353 -5.670 1.00 96.06 164 ARG A O 1
ATOM 1254 N N . CYS A 1 165 ? -7.800 1.904 -4.643 1.00 96.25 165 CYS A N 1
ATOM 1255 C CA . CYS A 1 165 ? -8.744 0.794 -4.508 1.00 96.25 165 CYS A CA 1
ATOM 1256 C C . CYS A 1 165 ? -10.001 1.228 -3.741 1.00 96.25 165 CYS A C 1
ATOM 1258 O O . CYS A 1 165 ? -11.118 1.008 -4.207 1.00 96.25 165 CYS A O 1
ATOM 1260 N N . LEU A 1 166 ? -9.835 1.976 -2.649 1.00 95.31 166 LEU A N 1
ATOM 1261 C CA . LEU A 1 166 ? -10.940 2.531 -1.869 1.00 95.31 166 LEU A CA 1
ATOM 1262 C C . LEU A 1 166 ? -11.840 3.464 -2.701 1.00 95.31 166 LEU A C 1
ATOM 1264 O O . LEU A 1 166 ? -13.068 3.393 -2.624 1.00 95.31 166 LEU A O 1
ATOM 1268 N N . LYS A 1 167 ? -11.242 4.326 -3.540 1.00 94.75 167 LYS A N 1
ATOM 1269 C CA . LYS A 1 167 ? -11.989 5.198 -4.467 1.00 94.75 167 LYS A CA 1
ATOM 1270 C C . LYS A 1 167 ? -12.746 4.399 -5.523 1.00 94.75 167 LYS A C 1
ATOM 1272 O O . LYS A 1 167 ? -13.879 4.751 -5.842 1.00 94.75 167 LYS A O 1
ATOM 1277 N N . LEU A 1 168 ? -12.135 3.349 -6.070 1.00 95.88 168 LEU A N 1
ATOM 1278 C CA . LEU A 1 168 ? -12.766 2.488 -7.075 1.00 95.88 168 LEU A CA 1
ATOM 1279 C C . LEU A 1 168 ? -13.972 1.736 -6.504 1.00 95.88 168 LEU A C 1
ATOM 1281 O O . LEU A 1 168 ? -14.995 1.637 -7.176 1.00 95.88 168 LEU A O 1
ATOM 1285 N N . ARG A 1 169 ? -13.897 1.323 -5.236 1.00 94.50 169 ARG A N 1
ATOM 1286 C CA . ARG A 1 169 ? -15.007 0.711 -4.489 1.00 94.50 169 ARG A CA 1
ATOM 1287 C C . ARG A 1 169 ? -16.067 1.707 -4.014 1.00 94.50 169 ARG A C 1
ATOM 1289 O O . ARG A 1 169 ? -17.032 1.308 -3.379 1.00 94.50 169 ARG A O 1
ATOM 1296 N N . ARG A 1 170 ? -15.893 3.006 -4.296 1.00 92.00 170 ARG A N 1
ATOM 1297 C CA . ARG A 1 170 ? -16.769 4.101 -3.833 1.00 92.00 170 ARG A CA 1
ATOM 1298 C C . ARG A 1 170 ? -16.923 4.162 -2.308 1.00 92.00 170 ARG A C 1
ATOM 1300 O O . ARG A 1 170 ? -17.853 4.786 -1.810 1.00 92.00 170 ARG A O 1
ATOM 1307 N N . ALA A 1 171 ? -15.968 3.592 -1.574 1.00 91.00 171 ALA A N 1
ATOM 1308 C CA . ALA A 1 171 ? -16.014 3.475 -0.122 1.00 91.00 171 ALA A CA 1
ATOM 1309 C C . ALA A 1 171 ? -15.191 4.562 0.598 1.00 91.00 171 ALA A C 1
ATOM 1311 O O . ALA A 1 171 ? -15.002 4.522 1.810 1.00 91.00 171 ALA A O 1
ATOM 1312 N N . SER A 1 172 ? -14.733 5.590 -0.127 1.00 85.88 172 SER A N 1
ATOM 1313 C CA . SER A 1 172 ? -13.897 6.669 0.422 1.00 85.88 172 SER A CA 1
ATOM 1314 C C . SER A 1 172 ? -14.574 7.527 1.493 1.00 85.88 172 SER A C 1
ATOM 1316 O O . SER A 1 172 ? -13.918 8.374 2.085 1.00 85.88 172 SER A O 1
ATOM 1318 N N . ARG A 1 173 ? -15.886 7.367 1.701 1.00 86.00 173 ARG A N 1
ATOM 1319 C CA . ARG A 1 173 ? -16.641 8.046 2.763 1.00 86.00 173 ARG A CA 1
ATOM 1320 C C . ARG A 1 173 ? -16.594 7.293 4.098 1.00 86.00 173 ARG A C 1
ATOM 1322 O O . ARG A 1 173 ? -16.839 7.915 5.122 1.00 86.00 173 ARG A O 1
ATOM 1329 N N . HIS A 1 174 ? -16.272 5.998 4.079 1.00 85.81 174 HIS A N 1
ATOM 1330 C CA . HIS A 1 174 ? -16.235 5.134 5.268 1.00 85.81 174 HIS A CA 1
ATOM 1331 C C . HIS A 1 174 ? -14.861 5.119 5.945 1.00 85.81 174 HIS A C 1
ATOM 1333 O O . HIS A 1 174 ? -14.738 4.852 7.136 1.00 85.81 174 HIS A O 1
ATOM 1339 N N . VAL A 1 175 ? -13.807 5.441 5.194 1.00 87.81 175 VAL A N 1
ATOM 1340 C CA . VAL A 1 175 ? -12.435 5.453 5.703 1.00 87.81 175 VAL A CA 1
ATOM 1341 C C . VAL A 1 175 ? -11.838 6.827 5.469 1.00 87.81 175 VAL A C 1
ATOM 1343 O O . VAL A 1 175 ? -11.705 7.272 4.326 1.00 87.81 175 VAL A O 1
ATOM 1346 N N . THR A 1 176 ? -11.442 7.495 6.551 1.00 87.88 176 THR A N 1
ATOM 1347 C CA . THR A 1 176 ? -10.628 8.700 6.426 1.00 87.88 176 THR A CA 1
ATOM 1348 C C . THR A 1 176 ? 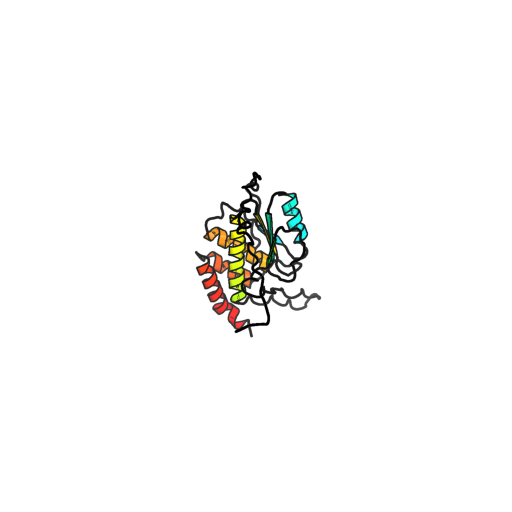-9.189 8.293 6.144 1.00 87.88 176 THR A C 1
ATOM 1350 O O . THR A 1 176 ? -8.527 7.629 6.938 1.00 87.88 176 THR A O 1
ATOM 1353 N N . MET A 1 177 ? -8.720 8.673 4.960 1.00 85.62 177 MET A N 1
ATOM 1354 C CA . MET A 1 177 ? -7.358 8.429 4.506 1.00 85.62 177 MET A CA 1
ATOM 1355 C C . MET A 1 177 ? -6.543 9.705 4.722 1.00 85.62 177 MET A C 1
ATOM 1357 O O . MET A 1 177 ? -7.042 10.787 4.391 1.00 85.62 177 MET A O 1
ATOM 1361 N N . PRO A 1 178 ? -5.291 9.628 5.205 1.00 85.75 178 PRO A N 1
ATOM 1362 C CA . PRO A 1 178 ? -4.442 10.808 5.216 1.00 85.75 178 PRO A CA 1
ATOM 1363 C C . PRO A 1 178 ? -4.189 11.290 3.785 1.00 85.75 178 PRO A C 1
ATOM 1365 O O . PRO A 1 178 ? -4.352 10.560 2.796 1.00 85.75 178 PRO A O 1
ATOM 1368 N N . ARG A 1 179 ? -3.705 12.528 3.661 1.00 83.94 179 ARG A N 1
ATOM 1369 C CA . ARG A 1 179 ? -3.122 12.983 2.400 1.00 83.94 179 ARG A CA 1
ATOM 1370 C C . ARG A 1 179 ? -1.906 12.110 2.087 1.00 83.94 179 ARG A C 1
ATOM 1372 O O . ARG A 1 179 ? -0.839 12.287 2.667 1.00 83.94 179 ARG A O 1
ATOM 1379 N N . MET A 1 180 ? -2.077 11.185 1.147 1.00 84.06 180 MET A N 1
ATOM 1380 C CA . MET A 1 180 ? -1.015 10.263 0.763 1.00 84.06 180 MET A CA 1
ATOM 1381 C C . MET A 1 180 ? 0.174 11.022 0.186 1.00 84.06 180 MET A C 1
ATOM 1383 O O . MET A 1 180 ? 0.053 11.740 -0.812 1.00 84.06 180 MET A O 1
ATOM 1387 N N . THR A 1 181 ? 1.333 10.839 0.812 1.00 86.00 181 THR A N 1
ATOM 1388 C CA . THR A 1 181 ? 2.599 11.309 0.258 1.00 86.00 181 THR A CA 1
ATOM 1389 C C . THR A 1 181 ? 3.007 10.350 -0.847 1.00 86.00 181 THR A C 1
ATOM 1391 O O . THR A 1 181 ? 3.211 9.165 -0.593 1.00 86.00 181 THR A O 1
ATOM 1394 N N . ALA A 1 182 ? 3.123 10.853 -2.075 1.00 85.38 182 ALA A N 1
ATOM 1395 C CA . ALA A 1 182 ? 3.551 10.033 -3.199 1.00 85.38 182 ALA A CA 1
ATOM 1396 C C . ALA A 1 182 ? 4.956 9.440 -2.947 1.00 85.38 182 ALA A C 1
ATOM 1398 O O . ALA A 1 182 ? 5.801 10.104 -2.329 1.00 85.38 182 ALA A O 1
ATOM 1399 N N . PRO A 1 183 ? 5.236 8.219 -3.436 1.00 86.81 183 PRO A N 1
ATOM 1400 C CA . PRO A 1 183 ? 6.586 7.669 -3.419 1.00 86.81 183 PRO A CA 1
ATOM 1401 C C . PRO A 1 183 ? 7.529 8.618 -4.163 1.00 86.81 183 PRO A C 1
ATOM 1403 O O . PRO A 1 183 ? 7.138 9.235 -5.151 1.00 86.81 183 PRO A O 1
ATOM 1406 N N . ALA A 1 184 ? 8.764 8.777 -3.682 1.00 83.19 184 ALA A N 1
ATOM 1407 C CA . ALA A 1 184 ? 9.751 9.639 -4.339 1.00 83.19 184 ALA A CA 1
ATOM 1408 C C . ALA A 1 184 ? 10.286 9.022 -5.643 1.00 83.19 184 ALA A C 1
ATOM 1410 O O . ALA A 1 184 ? 10.701 9.763 -6.538 1.00 83.19 184 ALA A O 1
ATOM 1411 N N . ASP A 1 185 ? 10.233 7.693 -5.725 1.00 84.94 185 ASP A N 1
ATOM 1412 C CA . ASP A 1 185 ? 10.700 6.872 -6.832 1.00 84.94 185 ASP A CA 1
ATOM 1413 C C . ASP A 1 185 ? 9.948 7.144 -8.146 1.00 84.94 185 ASP A C 1
ATOM 1415 O O . ASP A 1 185 ? 8.725 7.311 -8.163 1.00 84.94 185 ASP A O 1
ATOM 1419 N N . ALA A 1 186 ? 10.698 7.222 -9.246 1.00 86.69 186 ALA A N 1
ATOM 1420 C CA . ALA A 1 186 ? 10.163 7.579 -10.557 1.00 86.69 186 ALA A CA 1
ATOM 1421 C C . ALA A 1 186 ? 9.270 6.474 -11.134 1.00 86.69 186 ALA A C 1
ATOM 1423 O O . ALA A 1 186 ? 8.210 6.786 -11.683 1.00 86.69 186 ALA A O 1
ATOM 1424 N N . ILE A 1 187 ? 9.650 5.206 -10.946 1.00 87.00 187 ILE A N 1
ATOM 1425 C CA . ILE A 1 187 ? 8.904 4.051 -11.454 1.00 87.00 187 ILE A CA 1
ATOM 1426 C C . ILE A 1 187 ? 7.539 3.988 -10.767 1.00 87.00 187 ILE A C 1
ATOM 1428 O O . ILE A 1 187 ? 6.502 3.933 -11.433 1.00 87.00 187 ILE A O 1
ATOM 1432 N N . CYS A 1 188 ? 7.518 4.103 -9.439 1.00 90.00 188 CYS A N 1
ATOM 1433 C CA . CYS A 1 188 ? 6.286 4.115 -8.658 1.00 90.00 188 CYS A CA 1
ATOM 1434 C C . CYS A 1 188 ? 5.400 5.323 -9.009 1.00 90.00 188 CYS A C 1
ATOM 1436 O O . CYS A 1 188 ? 4.178 5.195 -9.115 1.00 90.00 188 CYS A O 1
ATOM 1438 N N . LYS A 1 189 ? 5.985 6.513 -9.222 1.00 91.94 189 LYS A N 1
ATOM 1439 C CA . LYS A 1 189 ? 5.234 7.709 -9.652 1.00 91.94 189 LYS A CA 1
ATOM 1440 C C . LYS A 1 189 ? 4.562 7.509 -11.010 1.00 91.94 189 LYS A C 1
ATOM 1442 O O . LYS A 1 189 ? 3.387 7.861 -11.150 1.00 91.94 189 LYS A O 1
ATOM 1447 N N . ALA A 1 190 ? 5.284 6.963 -11.986 1.00 92.50 190 ALA A N 1
ATOM 1448 C CA . ALA A 1 190 ? 4.762 6.700 -13.324 1.00 92.50 190 ALA A CA 1
ATOM 1449 C C . ALA A 1 190 ? 3.639 5.651 -13.289 1.00 92.50 190 ALA A C 1
ATOM 1451 O O . ALA A 1 190 ? 2.560 5.888 -13.842 1.00 92.50 190 ALA A O 1
ATOM 1452 N N . ALA A 1 191 ? 3.826 4.562 -12.537 1.00 93.81 191 ALA A N 1
ATOM 1453 C CA . ALA A 1 191 ? 2.785 3.563 -12.298 1.00 93.81 191 ALA A CA 1
ATOM 1454 C C . ALA A 1 191 ? 1.520 4.193 -11.681 1.00 93.81 191 ALA A C 1
ATOM 1456 O O . ALA A 1 191 ? 0.420 4.055 -12.221 1.00 93.81 191 ALA A O 1
ATOM 1457 N N . LEU A 1 192 ? 1.657 4.991 -10.611 1.00 95.25 192 LEU A N 1
ATOM 1458 C CA . LEU A 1 192 ? 0.518 5.691 -9.999 1.00 95.25 192 LEU A CA 1
ATOM 1459 C C . LEU A 1 192 ? -0.198 6.628 -10.978 1.00 95.25 192 LEU A C 1
ATOM 1461 O O . LEU A 1 192 ? -1.426 6.743 -10.930 1.00 95.25 192 LEU A O 1
ATOM 1465 N N . ALA A 1 193 ? 0.536 7.328 -11.844 1.00 95.38 193 ALA A N 1
ATOM 1466 C CA . ALA A 1 193 ? -0.056 8.216 -12.840 1.00 95.38 193 ALA A CA 1
ATOM 1467 C C . ALA A 1 193 ? -0.952 7.451 -13.828 1.00 95.38 193 ALA A C 1
ATOM 1469 O O . ALA A 1 193 ? -2.043 7.929 -14.156 1.00 95.38 193 ALA A O 1
ATOM 1470 N N . ARG A 1 194 ? -0.541 6.244 -14.233 1.00 95.50 194 ARG A N 1
ATOM 1471 C CA . ARG A 1 194 ? -1.349 5.334 -15.057 1.00 95.50 194 ARG A CA 1
ATOM 1472 C C . ARG A 1 194 ? -2.580 4.840 -14.294 1.00 95.50 194 ARG A C 1
ATOM 1474 O O . ARG A 1 194 ? -3.708 5.006 -14.763 1.00 95.50 194 ARG A O 1
ATOM 1481 N N . PHE A 1 195 ? -2.401 4.357 -13.066 1.00 96.19 195 PHE A N 1
ATOM 1482 C CA . PHE A 1 195 ? -3.488 3.785 -12.255 1.00 96.19 195 PHE A CA 1
ATOM 1483 C C . PHE A 1 195 ? -4.595 4.781 -11.895 1.00 96.19 195 PHE A C 1
ATOM 1485 O O . PHE A 1 195 ? -5.763 4.406 -11.747 1.00 96.19 195 PHE A O 1
ATOM 1492 N N . LYS A 1 196 ? -4.271 6.078 -11.813 1.00 94.19 196 LYS A N 1
ATOM 1493 C CA . LYS A 1 196 ? -5.263 7.154 -11.626 1.00 94.19 196 LYS A CA 1
ATOM 1494 C C . LYS A 1 196 ? -6.322 7.209 -12.733 1.00 94.19 196 LYS A C 1
ATOM 1496 O O . LYS A 1 196 ? -7.406 7.745 -12.485 1.00 94.19 196 LYS A O 1
ATOM 1501 N N . LYS A 1 197 ? -6.048 6.661 -13.919 1.00 94.62 197 LYS A N 1
ATOM 1502 C CA . LYS A 1 197 ? -6.986 6.622 -15.053 1.00 94.62 197 LYS A CA 1
ATOM 1503 C C . LYS A 1 197 ? -7.862 5.361 -15.062 1.00 94.62 197 LYS A C 1
ATOM 1505 O O . LYS A 1 197 ? -8.952 5.387 -15.627 1.00 94.62 197 LYS A O 1
ATOM 1510 N N . CYS A 1 198 ? -7.435 4.285 -14.399 1.00 97.12 198 CYS A N 1
ATOM 1511 C CA . CYS A 1 198 ? -8.119 2.985 -14.404 1.00 97.12 198 CYS A CA 1
ATOM 1512 C C . CYS A 1 198 ? -9.481 3.043 -13.703 1.00 97.12 198 CYS A C 1
ATOM 1514 O O . CYS A 1 198 ? -9.607 3.701 -12.680 1.00 97.12 198 CYS A O 1
ATOM 1516 N N . ARG A 1 199 ? -10.508 2.352 -14.203 1.00 96.62 199 ARG A N 1
ATOM 1517 C CA . ARG A 1 199 ? -11.865 2.381 -13.611 1.00 96.62 199 ARG A CA 1
ATOM 1518 C C . ARG A 1 199 ? -12.217 1.154 -12.768 1.00 96.62 199 ARG A C 1
ATOM 1520 O O . ARG A 1 199 ? -13.281 1.138 -12.164 1.00 96.62 199 ARG A O 1
ATOM 1527 N N . SER A 1 200 ? -11.317 0.183 -12.690 1.00 97.25 200 SER A N 1
ATOM 1528 C CA . SER A 1 200 ? -11.422 -0.997 -11.834 1.00 97.25 200 SER A CA 1
ATOM 1529 C C . SER A 1 200 ? -10.023 -1.473 -11.438 1.00 97.25 200 SER A C 1
ATOM 1531 O O . SER A 1 200 ? -9.028 -0.979 -11.987 1.00 97.25 200 SER A O 1
ATOM 1533 N N . VAL A 1 201 ? -9.941 -2.406 -10.488 1.00 95.81 201 VAL A N 1
ATOM 1534 C CA . VAL A 1 201 ? -8.655 -2.976 -10.064 1.00 95.81 201 VAL A CA 1
ATOM 1535 C C . VAL A 1 201 ? -8.079 -3.880 -11.157 1.00 95.81 201 VAL A C 1
ATOM 1537 O O . VAL A 1 201 ? -6.880 -3.841 -11.418 1.00 95.81 201 VAL A O 1
ATOM 1540 N N . GLU A 1 202 ? -8.916 -4.591 -11.910 1.00 96.81 202 GLU A N 1
ATOM 1541 C CA . GLU A 1 202 ? -8.498 -5.379 -13.079 1.00 96.81 202 GLU A CA 1
ATOM 1542 C C . GLU A 1 202 ? -7.836 -4.481 -14.127 1.00 96.81 202 GLU A C 1
ATOM 1544 O O . GLU A 1 202 ? -6.778 -4.807 -14.660 1.00 96.81 202 GLU A O 1
ATOM 1549 N N . LYS A 1 203 ? -8.400 -3.289 -14.370 1.00 97.69 203 LYS A N 1
ATOM 1550 C CA . LYS A 1 203 ? -7.777 -2.296 -15.255 1.00 97.69 203 LYS A CA 1
ATOM 1551 C C . LYS A 1 203 ? -6.485 -1.718 -14.679 1.00 97.69 203 LYS A C 1
ATOM 1553 O O . LYS A 1 203 ? -5.666 -1.238 -15.455 1.00 97.69 203 LYS A O 1
ATOM 1558 N N . MET A 1 204 ? -6.287 -1.722 -13.360 1.00 97.38 204 MET A N 1
ATOM 1559 C CA . MET A 1 204 ? -4.989 -1.375 -12.768 1.00 97.38 204 MET A CA 1
ATOM 1560 C C . MET A 1 204 ? -3.952 -2.466 -13.026 1.00 97.38 204 MET A C 1
ATOM 1562 O O . MET A 1 204 ? -2.850 -2.125 -13.438 1.00 97.38 204 MET A O 1
ATOM 1566 N N . ARG A 1 205 ? -4.307 -3.748 -12.862 1.00 96.00 205 ARG A N 1
ATOM 1567 C CA . ARG A 1 205 ? -3.412 -4.879 -13.175 1.00 96.00 205 ARG A CA 1
ATOM 1568 C C . ARG A 1 205 ? -3.009 -4.891 -14.651 1.00 96.00 205 ARG A C 1
ATOM 1570 O O . ARG A 1 205 ? -1.822 -4.931 -14.948 1.00 96.00 205 ARG A O 1
ATOM 1577 N N . ALA A 1 206 ? -3.971 -4.714 -15.559 1.00 96.75 206 ALA A N 1
ATOM 1578 C CA . ALA A 1 206 ? -3.692 -4.601 -16.993 1.00 96.75 206 ALA A CA 1
ATOM 1579 C C . ALA A 1 206 ? -2.802 -3.387 -17.326 1.00 96.75 206 ALA A C 1
ATOM 1581 O O . ALA A 1 206 ? -1.902 -3.474 -18.152 1.00 96.75 206 ALA A O 1
ATOM 1582 N N . ALA A 1 207 ? -3.014 -2.243 -16.662 1.00 96.56 207 ALA A N 1
ATOM 1583 C CA . ALA A 1 207 ? -2.148 -1.075 -16.838 1.00 96.56 207 ALA A CA 1
ATOM 1584 C C . ALA A 1 207 ? -0.739 -1.282 -16.257 1.00 96.56 207 ALA A C 1
ATOM 1586 O O . ALA A 1 207 ? 0.202 -0.648 -16.725 1.00 96.56 207 ALA A O 1
ATOM 1587 N N . ALA A 1 208 ? -0.595 -2.125 -15.231 1.00 94.50 208 ALA A N 1
ATOM 1588 C CA . ALA A 1 208 ? 0.696 -2.481 -14.654 1.00 94.50 208 ALA A CA 1
ATOM 1589 C C . ALA A 1 208 ? 1.489 -3.392 -15.595 1.00 94.50 208 ALA A C 1
ATOM 1591 O O . ALA A 1 208 ? 2.668 -3.147 -15.814 1.00 94.50 208 ALA A O 1
ATOM 1592 N N . GLU A 1 209 ? 0.824 -4.381 -16.190 1.00 94.38 209 GLU A N 1
ATOM 1593 C CA . GLU A 1 209 ? 1.393 -5.263 -17.213 1.00 94.38 209 GLU A CA 1
ATOM 1594 C C . GLU A 1 209 ? 1.825 -4.473 -18.455 1.00 94.38 209 GLU A C 1
ATOM 1596 O O . GLU A 1 209 ? 2.978 -4.566 -18.870 1.00 94.38 209 GLU A O 1
ATOM 1601 N N . ALA A 1 210 ? 0.955 -3.602 -18.980 1.00 95.12 210 ALA A N 1
ATOM 1602 C CA . ALA A 1 210 ? 1.311 -2.717 -20.089 1.00 95.12 210 ALA A CA 1
ATOM 1603 C C . ALA A 1 210 ? 2.516 -1.829 -19.745 1.00 95.12 210 ALA A C 1
ATOM 1605 O O . ALA A 1 210 ? 3.469 -1.757 -20.509 1.00 95.12 210 ALA A O 1
ATOM 1606 N N . TYR A 1 21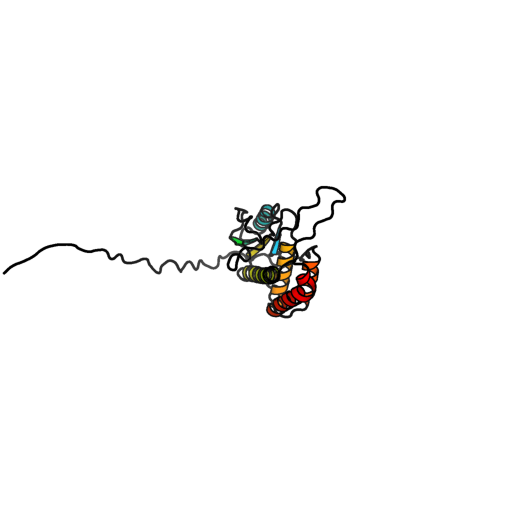1 ? 2.523 -1.205 -18.561 1.00 94.00 211 TYR A N 1
ATOM 1607 C CA . TYR A 1 211 ? 3.653 -0.389 -18.114 1.00 94.00 211 TYR A CA 1
ATOM 1608 C C . TYR A 1 211 ? 4.957 -1.184 -18.015 1.00 94.00 211 TYR A C 1
ATOM 1610 O O . TYR A 1 211 ? 6.011 -0.679 -18.400 1.00 94.00 211 TYR A O 1
ATOM 1618 N N . TYR A 1 212 ? 4.884 -2.414 -17.507 1.00 92.00 212 TYR A N 1
ATOM 1619 C CA . TYR A 1 212 ? 6.040 -3.289 -17.415 1.00 92.00 212 TYR A CA 1
ATOM 1620 C C . TYR A 1 212 ? 6.620 -3.568 -18.806 1.00 92.00 212 TYR A C 1
ATOM 1622 O O . TYR A 1 212 ? 7.793 -3.285 -19.037 1.00 92.00 212 TYR A O 1
ATOM 1630 N N . HIS A 1 213 ? 5.796 -4.028 -19.748 1.00 91.12 213 HIS A N 1
ATOM 1631 C CA . HIS A 1 213 ? 6.245 -4.338 -21.107 1.00 91.12 213 HIS A CA 1
ATOM 1632 C C . HIS A 1 213 ? 6.703 -3.109 -21.904 1.00 91.12 213 HIS A C 1
ATOM 1634 O O . HIS A 1 213 ? 7.635 -3.218 -22.690 1.00 91.12 213 HIS A O 1
ATOM 1640 N N . GLU A 1 214 ? 6.078 -1.947 -21.702 1.00 91.81 214 GLU A N 1
ATOM 1641 C CA . GLU A 1 214 ? 6.417 -0.710 -22.419 1.00 91.81 214 GLU A CA 1
ATOM 1642 C C . GLU A 1 214 ? 7.707 -0.043 -21.918 1.00 91.81 214 GLU A C 1
ATOM 1644 O O . GLU A 1 214 ? 8.418 0.568 -22.712 1.00 91.81 214 GLU A O 1
ATOM 1649 N N . GLU A 1 215 ? 7.984 -0.073 -20.606 1.00 87.50 215 GLU A N 1
ATOM 1650 C CA . GLU A 1 215 ? 9.026 0.784 -20.010 1.00 87.50 215 GLU A CA 1
ATOM 1651 C C . GLU A 1 215 ? 10.032 0.070 -19.099 1.00 87.50 215 GLU A C 1
ATOM 1653 O O . GLU A 1 215 ? 11.092 0.642 -18.800 1.00 87.50 215 GLU A O 1
ATOM 1658 N N . LEU A 1 216 ? 9.703 -1.128 -18.604 1.00 85.50 216 LEU A N 1
ATOM 1659 C CA . LEU A 1 216 ? 10.484 -1.810 -17.567 1.00 85.50 216 LEU A CA 1
ATOM 1660 C C . LEU A 1 216 ? 11.107 -3.130 -18.027 1.00 85.50 216 LEU A C 1
ATOM 1662 O O . LEU A 1 216 ? 12.111 -3.521 -17.439 1.00 85.50 216 LEU A O 1
ATOM 1666 N N . ALA A 1 217 ? 10.553 -3.797 -19.042 1.00 80.81 217 ALA A N 1
ATOM 1667 C CA . ALA A 1 217 ? 10.998 -5.116 -19.493 1.00 80.81 217 ALA A CA 1
ATOM 1668 C C . ALA A 1 217 ? 12.489 -5.129 -19.866 1.00 80.81 217 ALA A C 1
ATOM 1670 O O . ALA A 1 217 ? 13.227 -5.978 -19.381 1.00 80.81 217 ALA A O 1
ATOM 1671 N N . ASP A 1 218 ? 12.959 -4.111 -20.591 1.00 77.56 218 ASP A N 1
ATOM 1672 C CA . ASP A 1 218 ? 14.367 -3.989 -21.002 1.00 77.56 218 ASP A CA 1
ATOM 1673 C C . ASP A 1 218 ? 15.321 -3.607 -19.852 1.00 77.56 218 ASP A C 1
ATOM 1675 O O . ASP A 1 218 ? 16.530 -3.480 -20.045 1.00 77.56 218 ASP A O 1
ATOM 1679 N N . ARG A 1 219 ? 14.791 -3.360 -18.645 1.00 72.50 219 ARG A N 1
ATOM 1680 C CA . ARG A 1 219 ? 15.584 -2.997 -17.457 1.00 72.50 219 ARG A CA 1
ATOM 1681 C C . ARG A 1 219 ? 15.942 -4.199 -16.588 1.00 72.50 219 ARG A C 1
ATOM 1683 O O . ARG A 1 219 ? 16.631 -4.013 -15.583 1.00 72.50 219 ARG A O 1
ATOM 1690 N N . PHE A 1 220 ? 15.472 -5.389 -16.950 1.00 58.12 220 PHE A N 1
ATOM 1691 C CA . PHE A 1 220 ? 15.899 -6.655 -16.372 1.00 58.12 220 PHE A CA 1
ATOM 1692 C C . PHE A 1 220 ? 16.810 -7.353 -17.391 1.00 58.12 220 PHE A C 1
ATOM 1694 O O . PHE A 1 220 ? 16.334 -7.651 -18.485 1.00 58.12 220 PHE A O 1
ATOM 1701 N N . PRO A 1 221 ? 18.109 -7.538 -17.093 1.00 49.53 221 PRO A N 1
ATOM 1702 C CA . PRO A 1 221 ? 18.998 -8.322 -17.946 1.00 49.53 221 PRO A CA 1
ATOM 1703 C C . PRO A 1 221 ? 18.612 -9.806 -17.974 1.00 49.53 221 PRO A C 1
ATOM 1705 O O . PRO A 1 221 ? 18.056 -10.296 -16.963 1.00 49.53 221 PRO A O 1
#

pLDDT: mean 78.28, std 18.78, range [34.59, 97.69]

Foldseek 3Di:
DDDDDDDDDDDDDDDDDDPPPPPPPPDPPPDDFDPPQDAQEAEAELQCQLVVLVVLCVNQVPAQEEEEELAPVRPDPSVHPYYHHQCPVPDHRDLFDQDDADPDDPPDRDGGQFQDLCNQLSLLVLLVVLLCQCVVGSRHHYYYYYNHHPFRQSVLLSLLSVVLQCVLVVNCNSHNHPPRDHRPHPNSVVLSVQSVPANHSVSSSVSSVVSCVPPPVVVPD

Radius of gyration: 24.18 Å; chains: 1; bounding box: 51×95×45 Å